Protein AF-G0PI60-F1 (afdb_monomer_lite)

Foldseek 3Di:
DPDPPPVPVPQQQQAEWEDWPFWIAASCVVVVGGDIDTDDLADVVVQVVNQVCCCPPVVHHDDDPLRYWYWYDDPLAIAIEDRVLRRVQSPDVVRDTSVVSVLQDLLPDEQDPVNVVVLVVLQVVCVVVVQNPPLLSQLSVLSNCQSYQDPSSLVSLVSSLVSQLVNQNAHPSQPDPDRGSLQRSQVSLLSSLVSQVSSVDLRSNLSSLVSLLVCLLVVSHDPVSVVVCCVPPVVVLLPDDQPDPVSVVSSVSSLVSSLSSLVSNVVPDDDDPVNVVSVVVVVCCVVCVVPDD

Secondary structure (DSSP, 8-state):
---SSHHHHGGGPPEEEEB-SSEEE-TTGGGT---EEEPPSSHHHHHHHHHHHHHHHS------GGGEEEEEEETTEEEEE-HHHHHHHHT-SSPPPHHHHHHHHHHT----HHHHHHHHHHHHHHHHSTTTS-HHHHHHHHGGGTT---HHHHHHHHHHHHHHHHHTPPPTTS-SS---HHHHHHHHHHHHHHHHHTT--HHHHHHHHHHHHHHHHTT-S-HHHHHHHIIIIIHHHHTPPPSSHHHHHHHHHHHHHHHHHHHHHTTT----HHHHHHHHHHHHHHHHTTS--

pLDDT: mean 80.02, std 14.41, range [29.14, 96.56]

Sequence (293 aa):
MIRHHQKNVARYRYNRIHITDNAYYCPDQRDGCMKKFELRSNVQSVVRGVADHLSKIHNRKKMLKDNYSFFVKNEKTETTVTDDELKQWFMKDPRPPLFDFIQRTRAKRQASLKDLRDMRSLSVEMTKNPCTYPMKKAAYQLERFTGCINPEFESAILNVIHQMGKQGTTIPQFNHDDPTPHLCSGRWLIKLFMDQKDLGTKHSIIFGLCLLKRGIQLRYMKKRIFDHFLYKTLKEMWQEEATSEEHHIRLREIRMEILHLVNAYDDLFEDTRWVIEARKEIYFSNLFGYSIN

Organism: Caenorhabditis brenneri (NCBI:txid135651)

Radius of gyration: 21.18 Å; chains: 1; bounding box: 42×63×56 Å

Structure (mmCIF, N/CA/C/O backbone):
data_AF-G0PI60-F1
#
_entry.id   AF-G0PI60-F1
#
loop_
_atom_site.group_PDB
_atom_site.id
_atom_site.type_symbol
_atom_site.label_atom_id
_atom_site.label_alt_id
_atom_site.label_comp_id
_atom_site.label_asym_id
_atom_site.label_entity_id
_atom_site.label_seq_id
_atom_site.pdbx_PDB_ins_code
_atom_site.Cartn_x
_atom_site.Cartn_y
_atom_site.Cartn_z
_atom_site.occupancy
_atom_site.B_iso_or_equiv
_atom_site.auth_seq_id
_atom_site.auth_comp_id
_atom_site.auth_asym_id
_atom_site.auth_atom_id
_atom_site.pdbx_PDB_model_num
ATOM 1 N N . MET A 1 1 ? 2.986 -39.031 -15.485 1.00 35.34 1 MET A N 1
ATOM 2 C CA . MET A 1 1 ? 3.234 -37.950 -16.469 1.00 35.34 1 MET A CA 1
ATOM 3 C C . MET A 1 1 ? 2.628 -36.643 -15.966 1.00 35.34 1 MET A C 1
ATOM 5 O O . MET A 1 1 ? 1.432 -36.447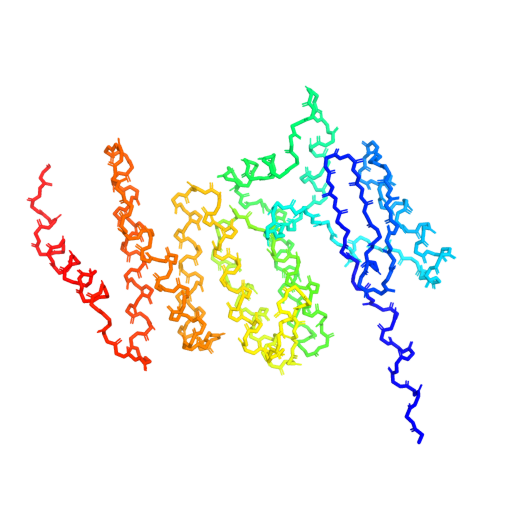 -16.092 1.00 35.34 1 MET A O 1
ATOM 9 N N . ILE A 1 2 ? 3.426 -35.754 -15.367 1.00 35.09 2 ILE A N 1
ATOM 10 C CA . ILE A 1 2 ? 2.974 -34.428 -14.903 1.00 35.09 2 ILE A CA 1
ATOM 11 C C . ILE A 1 2 ? 4.006 -33.402 -15.387 1.00 35.09 2 ILE A C 1
ATOM 13 O O . ILE A 1 2 ? 4.947 -33.072 -14.677 1.00 35.09 2 ILE A O 1
ATOM 17 N N . ARG A 1 3 ? 3.911 -32.966 -16.650 1.00 33.16 3 ARG A N 1
ATOM 18 C CA . ARG A 1 3 ? 4.802 -31.925 -17.218 1.00 33.16 3 ARG A CA 1
ATOM 19 C C . ARG A 1 3 ? 4.099 -30.909 -18.128 1.00 33.16 3 ARG A C 1
ATOM 21 O O . ARG A 1 3 ? 4.767 -30.066 -18.720 1.00 33.16 3 ARG A O 1
ATOM 28 N N . HIS A 1 4 ? 2.767 -30.921 -18.215 1.00 32.28 4 HIS A N 1
ATOM 29 C CA . HIS A 1 4 ? 2.038 -30.017 -19.117 1.00 32.28 4 HIS A CA 1
ATOM 30 C C . HIS A 1 4 ? 1.407 -28.781 -18.460 1.00 32.28 4 HIS A C 1
ATOM 32 O O . HIS A 1 4 ? 1.027 -27.864 -19.180 1.00 32.28 4 HIS A O 1
ATOM 38 N N . HIS A 1 5 ? 1.378 -28.673 -17.127 1.00 31.02 5 HIS A N 1
ATOM 39 C CA . HIS A 1 5 ? 0.803 -27.494 -16.458 1.00 31.02 5 HIS A CA 1
ATOM 40 C C . HIS A 1 5 ? 1.796 -26.339 -16.215 1.00 31.02 5 HIS A C 1
ATOM 42 O O . HIS A 1 5 ? 1.386 -25.185 -16.164 1.00 31.02 5 HIS A O 1
ATOM 48 N N . GLN A 1 6 ? 3.109 -26.594 -16.148 1.00 33.94 6 GLN A N 1
ATOM 49 C CA . GLN A 1 6 ? 4.099 -25.536 -15.869 1.00 33.94 6 GLN A CA 1
ATOM 50 C C . GLN A 1 6 ? 4.436 -24.644 -17.078 1.00 33.94 6 GLN A C 1
ATOM 52 O O . GLN A 1 6 ? 4.809 -23.487 -16.896 1.00 33.94 6 GLN A O 1
ATOM 57 N N . LYS A 1 7 ? 4.268 -25.125 -18.320 1.00 29.14 7 LYS A N 1
ATOM 58 C CA . LYS A 1 7 ? 4.648 -24.355 -19.524 1.00 29.14 7 LYS A CA 1
ATOM 59 C C . LYS A 1 7 ? 3.754 -23.138 -19.803 1.00 29.14 7 LYS A C 1
ATOM 61 O O . LYS A 1 7 ? 4.218 -22.199 -20.444 1.00 29.14 7 LYS A O 1
ATOM 66 N N . ASN A 1 8 ? 2.514 -23.114 -19.306 1.00 29.16 8 ASN A N 1
ATOM 67 C CA . ASN A 1 8 ? 1.581 -22.006 -19.558 1.00 29.16 8 ASN A CA 1
ATOM 68 C C . ASN A 1 8 ? 1.596 -20.908 -18.480 1.00 29.16 8 ASN A C 1
ATOM 70 O O . ASN A 1 8 ? 1.218 -19.777 -18.775 1.00 29.16 8 ASN A O 1
ATOM 74 N N . VAL A 1 9 ? 2.107 -21.181 -17.273 1.00 39.56 9 VAL A N 1
ATOM 75 C CA . VAL A 1 9 ? 2.183 -20.186 -16.181 1.00 39.56 9 VAL A CA 1
ATOM 76 C C . VAL A 1 9 ? 3.192 -19.067 -16.497 1.00 39.56 9 VAL A C 1
ATOM 78 O O . VAL A 1 9 ? 3.022 -17.926 -16.072 1.00 39.56 9 VAL A O 1
ATOM 81 N N . ALA A 1 10 ? 4.211 -19.353 -17.313 1.00 41.97 10 ALA A N 1
ATOM 82 C CA . ALA A 1 10 ? 5.261 -18.397 -17.670 1.00 41.97 10 ALA A CA 1
ATOM 83 C C . ALA A 1 10 ? 4.815 -17.280 -18.641 1.00 41.97 10 ALA A C 1
ATOM 85 O O . ALA A 1 10 ? 5.489 -16.254 -18.738 1.00 41.97 10 ALA A O 1
ATOM 86 N N . ARG A 1 11 ? 3.692 -17.440 -19.362 1.00 43.59 11 ARG A N 1
ATOM 87 C CA . ARG A 1 11 ? 3.288 -16.497 -20.427 1.00 43.59 11 ARG A CA 1
ATOM 88 C C . ARG A 1 11 ? 2.699 -15.172 -19.926 1.00 43.59 11 ARG A C 1
ATOM 90 O O . ARG A 1 11 ? 2.750 -14.199 -20.668 1.00 43.59 11 ARG A O 1
ATOM 97 N N . TYR A 1 12 ? 2.226 -15.094 -18.679 1.00 52.72 12 TYR A N 1
ATOM 98 C CA . TYR A 1 12 ? 1.582 -13.889 -18.124 1.00 52.72 12 TYR A CA 1
ATOM 99 C C . TYR A 1 12 ? 2.060 -13.560 -16.707 1.00 52.72 12 TYR A C 1
ATOM 101 O O . TYR A 1 12 ? 1.276 -13.257 -15.808 1.00 52.72 12 TYR A O 1
ATOM 109 N N . ARG A 1 13 ? 3.374 -13.627 -16.479 1.00 71.31 13 ARG A N 1
ATOM 110 C CA . ARG A 1 13 ? 3.953 -13.151 -15.220 1.00 71.31 13 ARG A CA 1
ATOM 111 C C . ARG A 1 13 ? 3.917 -11.620 -15.186 1.00 71.31 13 ARG A C 1
ATOM 113 O O . ARG A 1 13 ? 4.506 -10.964 -16.046 1.00 71.31 13 ARG A O 1
ATOM 120 N N . TYR A 1 14 ? 3.230 -11.078 -14.186 1.00 79.81 14 TYR A N 1
ATOM 121 C CA . TYR A 1 14 ? 3.176 -9.643 -13.917 1.00 79.81 14 TYR A CA 1
ATOM 122 C C . TYR A 1 14 ? 4.549 -9.130 -13.464 1.00 79.81 14 TYR A C 1
ATOM 124 O O . TYR A 1 14 ? 5.153 -9.704 -12.555 1.00 79.81 14 TYR A O 1
ATOM 132 N N . ASN A 1 15 ? 5.062 -8.075 -14.103 1.00 87.00 15 ASN A N 1
ATOM 133 C CA . ASN A 1 15 ? 6.410 -7.570 -13.837 1.00 87.00 15 ASN A CA 1
ATOM 134 C C . ASN A 1 15 ? 6.406 -6.549 -12.696 1.00 87.00 15 ASN A C 1
ATOM 136 O O . ASN A 1 15 ? 5.844 -5.469 -12.834 1.00 87.00 15 ASN A O 1
ATOM 140 N N . ARG A 1 16 ? 7.079 -6.853 -11.585 1.00 88.50 16 ARG A N 1
ATOM 141 C CA . ARG A 1 16 ? 7.313 -5.878 -10.510 1.00 88.50 16 ARG A CA 1
ATOM 142 C C . ARG A 1 16 ? 8.749 -5.384 -10.579 1.00 88.50 16 ARG A C 1
ATOM 144 O O . ARG A 1 16 ? 9.669 -6.140 -10.286 1.00 88.50 16 ARG A O 1
ATOM 151 N N . ILE A 1 17 ? 8.935 -4.135 -10.977 1.00 92.75 17 ILE A N 1
ATOM 152 C CA . ILE A 1 17 ? 10.253 -3.533 -11.171 1.00 92.75 17 ILE A CA 1
ATOM 153 C C . ILE A 1 17 ? 10.625 -2.770 -9.901 1.00 92.75 17 ILE A C 1
ATOM 155 O O . ILE A 1 17 ? 10.007 -1.754 -9.582 1.00 92.75 17 ILE A O 1
ATOM 159 N N . HIS A 1 18 ? 11.639 -3.254 -9.185 1.00 93.81 18 HIS A N 1
ATOM 160 C CA . HIS A 1 18 ? 12.219 -2.510 -8.071 1.00 93.81 18 HIS A CA 1
ATOM 161 C C . HIS A 1 18 ? 13.020 -1.331 -8.628 1.00 93.81 18 HIS A C 1
ATOM 163 O O . HIS A 1 18 ? 13.907 -1.538 -9.460 1.00 93.81 18 HIS A O 1
ATOM 169 N N . ILE A 1 19 ? 12.721 -0.123 -8.165 1.00 95.75 19 ILE A N 1
ATOM 170 C CA . ILE A 1 19 ? 13.434 1.105 -8.507 1.00 95.75 19 ILE A CA 1
ATOM 171 C C . ILE A 1 19 ? 13.955 1.775 -7.232 1.00 95.75 19 ILE A C 1
ATOM 173 O O . ILE A 1 19 ? 13.282 1.785 -6.204 1.00 95.75 19 ILE A O 1
ATOM 177 N N . THR A 1 20 ? 15.170 2.306 -7.308 1.00 94.81 20 THR A N 1
ATOM 178 C CA . THR A 1 20 ? 15.831 3.083 -6.256 1.00 94.81 20 THR A CA 1
ATOM 179 C C . THR A 1 20 ? 16.316 4.410 -6.831 1.00 94.81 20 THR A C 1
ATOM 181 O O . THR A 1 20 ? 16.213 4.649 -8.036 1.00 94.81 20 THR A O 1
ATOM 184 N N . ASP A 1 21 ? 16.911 5.247 -5.985 1.00 93.50 21 ASP A N 1
ATOM 185 C CA . ASP A 1 21 ? 17.424 6.565 -6.376 1.00 93.50 21 ASP A CA 1
ATOM 186 C C . ASP A 1 21 ? 18.474 6.510 -7.495 1.00 93.50 21 ASP A C 1
ATOM 188 O O . ASP A 1 21 ? 18.596 7.452 -8.274 1.00 93.50 21 ASP A O 1
ATOM 192 N N . ASN A 1 22 ? 19.192 5.384 -7.605 1.00 94.88 22 ASN A N 1
ATOM 193 C CA . ASN A 1 22 ? 20.350 5.225 -8.492 1.00 94.88 22 ASN A CA 1
ATOM 194 C C . ASN A 1 22 ? 20.285 3.980 -9.389 1.00 94.88 22 ASN A C 1
ATOM 196 O O . ASN A 1 22 ? 21.153 3.788 -10.242 1.00 94.88 22 ASN A O 1
ATOM 200 N N . ALA A 1 23 ? 19.292 3.104 -9.217 1.00 96.56 23 ALA A N 1
ATOM 201 C CA . ALA A 1 23 ? 19.228 1.849 -9.957 1.00 96.56 23 ALA A CA 1
ATOM 202 C C . ALA A 1 23 ? 17.803 1.323 -10.147 1.00 96.56 23 ALA A C 1
ATOM 204 O O . ALA A 1 23 ? 16.850 1.760 -9.509 1.00 96.56 23 ALA A O 1
ATOM 205 N N . TYR A 1 24 ? 17.674 0.317 -11.005 1.00 96.19 24 TYR A N 1
ATOM 206 C CA . TYR A 1 24 ? 16.494 -0.541 -11.070 1.00 96.19 24 TYR A CA 1
ATOM 207 C C . TYR A 1 24 ? 16.898 -1.995 -11.319 1.00 96.19 24 TYR A C 1
ATOM 209 O O . TYR A 1 24 ? 18.030 -2.283 -11.719 1.00 96.19 24 TYR A O 1
ATOM 217 N N . TYR A 1 25 ? 15.982 -2.925 -11.058 1.00 95.00 25 TYR A N 1
ATOM 218 C CA . TYR A 1 25 ? 16.280 -4.358 -11.044 1.00 95.00 25 TYR A CA 1
ATOM 219 C C . TYR A 1 25 ? 15.355 -5.165 -11.951 1.00 95.00 25 TYR A C 1
ATOM 221 O O . TYR A 1 25 ? 14.212 -4.783 -12.213 1.00 95.00 25 TYR A O 1
ATOM 229 N N . CYS A 1 26 ? 15.855 -6.316 -12.403 1.00 92.62 26 CYS A N 1
ATOM 230 C CA . CYS A 1 26 ? 15.044 -7.306 -13.103 1.00 92.62 26 CYS A CA 1
ATOM 231 C C . CYS A 1 26 ? 13.882 -7.796 -12.208 1.00 92.62 26 CYS A C 1
ATOM 233 O O . CYS A 1 26 ? 14.103 -8.087 -11.032 1.00 92.62 26 CYS A O 1
ATOM 235 N N . PRO A 1 27 ? 12.650 -7.939 -12.735 1.00 89.88 27 PRO A N 1
ATOM 236 C CA . PRO A 1 27 ? 11.511 -8.441 -11.959 1.00 89.88 27 PRO A CA 1
ATOM 237 C C . PRO A 1 27 ? 11.617 -9.934 -11.584 1.00 89.88 27 PRO A C 1
ATOM 239 O O . PRO A 1 27 ? 10.864 -10.407 -10.730 1.00 89.88 27 PRO A O 1
ATOM 242 N N . ASP A 1 28 ? 12.552 -10.680 -12.182 1.00 87.75 28 ASP A N 1
ATOM 243 C CA . ASP A 1 28 ? 12.744 -12.120 -11.955 1.00 87.75 28 ASP A CA 1
ATOM 244 C C . ASP A 1 28 ? 13.833 -12.416 -10.896 1.00 87.75 28 ASP A C 1
ATOM 246 O O . ASP A 1 28 ? 14.420 -13.495 -10.874 1.00 87.75 28 ASP A O 1
ATOM 250 N N . GLN A 1 29 ? 14.067 -11.491 -9.953 1.00 81.62 29 GLN A N 1
ATOM 251 C CA . GLN A 1 29 ? 14.954 -11.699 -8.789 1.00 81.62 29 GLN A CA 1
ATOM 252 C C . GLN A 1 29 ? 14.633 -12.971 -7.997 1.00 81.62 29 GLN A C 1
ATOM 254 O O . GLN A 1 29 ? 15.534 -13.669 -7.544 1.00 81.62 29 GLN A O 1
ATOM 259 N N . ARG A 1 30 ? 13.344 -13.302 -7.865 1.00 72.94 30 ARG A N 1
ATOM 260 C CA . ARG A 1 30 ? 12.892 -14.527 -7.182 1.00 72.94 30 ARG A CA 1
ATOM 261 C C . ARG A 1 30 ? 13.268 -15.808 -7.923 1.00 72.94 30 ARG A C 1
ATOM 263 O O . ARG A 1 30 ? 13.339 -16.857 -7.301 1.00 72.94 30 ARG A O 1
ATOM 270 N N . ASP A 1 31 ? 13.525 -15.703 -9.222 1.00 79.00 31 ASP A N 1
ATOM 271 C CA . ASP A 1 31 ? 13.979 -16.812 -10.057 1.00 79.00 31 ASP A CA 1
ATOM 272 C C . ASP A 1 31 ? 15.518 -16.817 -10.166 1.00 79.00 31 ASP A C 1
ATOM 274 O O . ASP A 1 31 ? 16.080 -17.445 -11.058 1.00 79.00 31 ASP A O 1
ATOM 278 N N . GLY A 1 32 ? 16.209 -16.077 -9.286 1.00 82.00 32 GLY A N 1
ATOM 279 C CA . GLY A 1 32 ? 17.669 -16.000 -9.215 1.00 82.00 32 GLY A CA 1
ATOM 280 C C . GLY A 1 32 ? 18.306 -14.897 -10.064 1.00 82.00 32 GLY A C 1
ATOM 281 O O . GLY A 1 32 ? 19.528 -14.755 -10.058 1.00 82.00 32 GLY A O 1
ATOM 282 N N . CYS A 1 33 ? 17.526 -14.076 -10.779 1.00 89.31 33 CYS A N 1
ATOM 283 C CA . CYS A 1 33 ? 18.100 -13.012 -11.601 1.00 89.31 33 CYS A CA 1
ATOM 284 C C . CYS A 1 33 ? 18.463 -11.765 -10.788 1.00 89.31 33 CYS A C 1
ATOM 286 O O . CYS A 1 33 ? 17.638 -10.883 -10.556 1.00 89.31 33 CYS A O 1
ATOM 288 N N . MET A 1 34 ? 19.739 -11.642 -10.427 1.00 89.94 34 MET A N 1
ATOM 289 C CA . MET A 1 34 ? 20.268 -10.493 -9.681 1.00 89.94 34 MET A CA 1
ATOM 290 C C . MET A 1 34 ? 20.651 -9.298 -10.569 1.00 89.94 34 MET A C 1
ATOM 292 O O . MET A 1 34 ? 21.397 -8.416 -10.140 1.00 89.94 34 MET A O 1
ATOM 296 N N . LYS A 1 35 ? 20.170 -9.239 -11.821 1.00 94.81 35 LYS A N 1
ATOM 297 C CA . LYS A 1 35 ? 20.555 -8.162 -12.740 1.00 94.81 35 LYS A CA 1
ATOM 298 C C . LYS A 1 35 ? 20.082 -6.801 -12.214 1.00 94.81 35 LYS A C 1
ATOM 300 O O . LYS A 1 35 ? 18.883 -6.541 -12.091 1.00 94.81 35 LYS A O 1
ATOM 305 N N . LYS A 1 36 ? 21.064 -5.935 -11.964 1.00 95.75 36 LYS A N 1
ATOM 306 C CA . LYS A 1 36 ? 20.931 -4.515 -11.633 1.00 95.75 36 LYS A CA 1
ATOM 307 C C . LYS A 1 36 ? 21.278 -3.668 -12.858 1.00 95.75 36 LYS A C 1
ATOM 309 O O . LYS A 1 36 ? 22.184 -4.013 -13.621 1.00 95.75 36 LYS A O 1
ATOM 314 N N . PHE A 1 37 ? 20.565 -2.564 -13.022 1.00 96.12 37 PHE A N 1
ATOM 315 C CA . PHE A 1 37 ? 20.803 -1.554 -14.045 1.00 96.12 37 PHE A CA 1
ATOM 316 C C . PHE A 1 37 ? 21.001 -0.196 -13.381 1.00 96.12 37 PHE A C 1
ATOM 318 O O . PHE A 1 37 ? 20.341 0.105 -12.386 1.00 96.12 37 PHE A O 1
ATOM 325 N N . GLU A 1 38 ? 21.873 0.628 -13.949 1.00 96.25 38 GLU A N 1
ATOM 326 C CA . GLU A 1 38 ? 21.970 2.041 -13.583 1.00 96.25 38 GLU A CA 1
ATOM 327 C C . GLU A 1 38 ? 20.683 2.774 -13.948 1.00 96.25 38 GLU A C 1
ATOM 329 O O . GLU A 1 38 ? 20.061 2.486 -14.980 1.00 96.25 38 GLU A O 1
ATOM 334 N N . LEU A 1 39 ? 20.272 3.712 -13.095 1.00 94.12 39 LEU A N 1
ATOM 335 C CA . LEU A 1 39 ? 19.065 4.488 -13.322 1.00 94.12 39 LEU A CA 1
ATOM 336 C C . LEU A 1 39 ? 19.181 5.313 -14.608 1.00 94.12 39 LEU A C 1
ATOM 338 O O . LEU A 1 39 ? 20.133 6.056 -14.821 1.00 94.12 39 LEU A O 1
ATOM 342 N N . ARG A 1 40 ? 18.171 5.184 -15.470 1.00 92.19 40 ARG A N 1
ATOM 343 C CA . ARG A 1 40 ? 18.071 5.925 -16.734 1.00 92.19 40 ARG A CA 1
ATOM 344 C C . ARG A 1 40 ? 17.316 7.240 -16.535 1.00 92.19 40 ARG A C 1
ATOM 346 O O . ARG A 1 40 ? 16.684 7.441 -15.510 1.00 92.19 40 ARG A O 1
ATOM 353 N N . SER A 1 41 ? 17.329 8.116 -17.537 1.00 90.25 41 SER A N 1
ATOM 354 C CA . SER A 1 41 ? 16.793 9.485 -17.440 1.00 90.25 41 SER A CA 1
ATOM 355 C C . SER A 1 41 ? 15.265 9.613 -17.377 1.00 90.25 41 SER A C 1
ATOM 357 O O . SER A 1 41 ? 14.765 10.686 -17.058 1.00 90.25 41 SER A O 1
ATOM 359 N N . ASN A 1 42 ? 14.507 8.567 -17.716 1.00 94.31 42 ASN A N 1
ATOM 360 C CA . ASN A 1 42 ? 13.044 8.599 -17.697 1.00 94.31 42 ASN A CA 1
ATOM 361 C C . ASN A 1 42 ? 12.425 7.193 -17.618 1.00 94.31 42 ASN A C 1
ATOM 363 O O . ASN A 1 42 ? 13.088 6.179 -17.865 1.00 94.31 42 ASN A O 1
ATOM 367 N N . VAL A 1 43 ? 11.118 7.150 -17.330 1.00 93.69 43 VAL A N 1
ATOM 368 C CA . VAL A 1 43 ? 10.328 5.916 -17.181 1.00 93.69 43 VAL A CA 1
ATOM 369 C C . VAL A 1 43 ? 10.412 5.026 -18.424 1.00 93.69 43 VAL A C 1
ATOM 371 O O . VAL A 1 43 ? 10.655 3.827 -18.304 1.00 93.69 43 VAL A O 1
ATOM 374 N N . GLN A 1 44 ? 10.261 5.586 -19.627 1.00 93.69 44 GLN A N 1
ATOM 375 C CA . GLN A 1 44 ? 10.273 4.819 -20.877 1.00 93.69 44 GLN A CA 1
ATOM 376 C C . GLN A 1 44 ? 11.618 4.118 -21.092 1.00 93.69 44 GLN A C 1
ATOM 378 O O . GLN A 1 44 ? 11.659 2.961 -21.514 1.00 93.69 44 GLN A O 1
ATOM 383 N N . SER A 1 45 ? 12.717 4.793 -20.770 1.00 93.50 45 SER A N 1
ATOM 384 C CA . SER A 1 45 ? 14.064 4.242 -20.857 1.00 93.50 45 SER A CA 1
ATOM 385 C C . SER A 1 45 ? 14.281 3.102 -19.860 1.00 93.50 45 SER A C 1
ATOM 387 O O . SER A 1 45 ? 14.896 2.101 -20.234 1.00 93.50 45 SER A O 1
ATOM 389 N N . VAL A 1 46 ? 13.753 3.203 -18.634 1.00 94.31 46 VAL A N 1
ATOM 390 C CA . VAL A 1 46 ? 13.766 2.107 -17.642 1.00 94.31 46 VAL A CA 1
ATOM 391 C C . VAL A 1 46 ? 12.978 0.899 -18.160 1.00 94.31 46 VAL A C 1
ATOM 393 O O . VAL A 1 46 ? 13.511 -0.209 -18.211 1.00 94.31 46 VAL A O 1
ATOM 396 N N . VAL A 1 47 ? 11.744 1.120 -18.629 1.00 93.69 47 VAL A N 1
ATOM 397 C CA . VAL A 1 47 ? 10.866 0.078 -19.194 1.00 93.69 47 VAL A CA 1
ATOM 398 C C . VAL A 1 47 ? 11.554 -0.664 -20.339 1.00 93.69 47 VAL A C 1
ATOM 400 O O . VAL A 1 47 ? 11.573 -1.894 -20.344 1.00 93.69 47 VAL A O 1
ATOM 403 N N . ARG A 1 48 ? 12.165 0.061 -21.288 1.00 92.50 48 ARG A N 1
ATOM 404 C CA . ARG A 1 48 ? 12.914 -0.547 -22.402 1.00 92.50 48 ARG A CA 1
ATOM 405 C C . ARG A 1 48 ? 14.089 -1.386 -21.907 1.00 92.50 48 ARG A C 1
ATOM 407 O O . ARG A 1 48 ? 14.254 -2.509 -22.360 1.00 92.50 48 ARG A O 1
ATOM 414 N N . GLY A 1 49 ? 14.859 -0.882 -20.939 1.00 92.38 49 GLY A N 1
ATOM 415 C CA . GLY A 1 49 ? 16.006 -1.607 -20.382 1.00 92.38 49 GLY A CA 1
ATOM 416 C C . GLY A 1 49 ? 15.620 -2.949 -19.762 1.00 92.38 49 GLY A C 1
ATOM 417 O O . GLY A 1 49 ? 16.260 -3.966 -20.034 1.00 92.38 49 GLY A O 1
ATOM 418 N N . VAL A 1 50 ? 14.528 -2.972 -18.991 1.00 93.50 50 VAL A N 1
ATOM 419 C CA . VAL A 1 50 ? 13.978 -4.216 -18.437 1.00 93.50 50 VAL A CA 1
ATOM 420 C C . VAL A 1 50 ? 13.447 -5.124 -19.547 1.00 93.50 50 VAL A C 1
ATOM 422 O O . VAL A 1 50 ? 13.760 -6.312 -19.553 1.00 93.50 50 VAL A O 1
ATOM 425 N N . ALA A 1 51 ? 12.684 -4.590 -20.504 1.00 91.81 51 ALA A N 1
ATOM 426 C CA . ALA A 1 51 ? 12.113 -5.375 -21.599 1.00 91.81 51 ALA A CA 1
ATOM 427 C C . ALA A 1 51 ? 13.190 -6.055 -22.463 1.00 91.81 51 ALA A C 1
ATOM 429 O O . ALA A 1 51 ? 13.066 -7.241 -22.773 1.00 91.81 51 ALA A O 1
ATOM 430 N N . ASP A 1 52 ? 14.268 -5.339 -22.792 1.00 92.12 52 ASP A N 1
ATOM 431 C CA . ASP A 1 52 ? 15.396 -5.871 -23.561 1.00 92.12 52 ASP A CA 1
ATOM 432 C C . ASP A 1 52 ? 16.077 -7.022 -22.815 1.00 92.12 52 ASP A C 1
ATOM 434 O O . ASP A 1 52 ? 16.380 -8.064 -23.400 1.00 92.12 52 ASP A O 1
ATOM 438 N N . HIS A 1 53 ? 16.289 -6.862 -21.506 1.00 93.31 53 HIS A N 1
ATOM 439 C CA . HIS A 1 53 ? 16.875 -7.905 -20.671 1.00 93.31 53 HIS A CA 1
ATOM 440 C C . HIS A 1 53 ? 15.965 -9.132 -20.546 1.00 93.31 53 HIS A C 1
ATOM 442 O O . HIS A 1 53 ? 16.428 -10.255 -20.738 1.00 93.31 53 HIS A O 1
ATOM 448 N N . LEU A 1 54 ? 14.670 -8.933 -20.289 1.00 90.75 54 LEU A N 1
ATOM 449 C CA . LEU A 1 54 ? 13.681 -10.012 -20.228 1.00 90.75 54 LEU A CA 1
ATOM 450 C C . LEU A 1 54 ? 13.594 -10.787 -21.547 1.00 90.75 54 LEU A C 1
ATOM 452 O O . LEU A 1 54 ? 13.499 -12.014 -21.539 1.00 90.75 54 LEU A O 1
ATOM 456 N N . SER A 1 55 ? 13.677 -10.093 -22.681 1.00 89.62 55 SER A N 1
ATOM 457 C CA . SER A 1 55 ? 13.673 -10.746 -23.987 1.00 89.62 55 SER A CA 1
ATOM 458 C C . SER A 1 55 ? 14.939 -11.570 -24.223 1.00 89.62 55 SER A C 1
ATOM 460 O O . SER A 1 55 ? 14.835 -12.678 -24.738 1.00 89.62 55 SER A O 1
ATOM 462 N N . LYS A 1 56 ? 16.120 -11.042 -23.873 1.00 90.12 56 LYS A N 1
ATOM 463 C CA . LYS A 1 56 ? 17.417 -11.681 -24.164 1.00 90.12 56 LYS A CA 1
ATOM 464 C C . LYS A 1 56 ? 17.774 -12.808 -23.197 1.00 90.12 56 LYS A C 1
ATOM 466 O O . LYS A 1 56 ? 18.324 -13.813 -23.621 1.00 90.12 56 LYS A O 1
ATOM 471 N N . ILE A 1 57 ? 17.497 -12.620 -21.909 1.00 90.88 57 ILE A N 1
ATOM 472 C CA . ILE A 1 57 ? 17.949 -13.523 -20.840 1.00 90.88 57 ILE A CA 1
ATOM 473 C C . ILE A 1 57 ? 16.831 -14.462 -20.389 1.00 90.88 57 ILE A C 1
ATOM 475 O O . ILE A 1 57 ? 17.081 -15.629 -20.109 1.00 90.88 57 ILE A O 1
ATOM 479 N N . HIS A 1 58 ? 15.587 -13.977 -20.359 1.00 87.44 58 HIS A N 1
ATOM 480 C CA . HIS A 1 58 ? 14.446 -14.737 -19.838 1.00 87.44 58 HIS A CA 1
ATOM 481 C C . HIS A 1 58 ? 13.528 -15.297 -20.935 1.00 87.44 58 HIS A C 1
ATOM 483 O O . HIS A 1 58 ? 12.538 -15.953 -20.622 1.00 87.44 58 HIS A O 1
ATOM 489 N N . ASN A 1 59 ? 13.827 -15.052 -22.218 1.00 83.81 59 ASN A N 1
ATOM 490 C CA . ASN A 1 59 ? 12.990 -15.435 -23.364 1.00 83.81 59 ASN A CA 1
ATOM 491 C C . ASN A 1 59 ? 11.528 -14.948 -23.259 1.00 83.81 59 ASN A C 1
ATOM 493 O O . ASN A 1 59 ? 10.603 -15.561 -23.801 1.00 83.81 59 ASN A O 1
ATOM 497 N N . ARG A 1 60 ? 11.299 -13.820 -22.573 1.00 80.88 60 ARG A N 1
ATOM 498 C CA . ARG A 1 60 ? 9.965 -13.243 -22.362 1.00 80.88 60 ARG A CA 1
ATOM 499 C C . ARG A 1 60 ? 9.693 -12.167 -23.402 1.00 80.88 60 ARG A C 1
ATOM 501 O O . ARG A 1 60 ? 10.196 -11.048 -23.333 1.00 80.88 60 ARG A O 1
ATOM 508 N N . LYS A 1 61 ? 8.877 -12.522 -24.394 1.00 65.56 61 LYS A N 1
ATOM 509 C CA . LYS A 1 61 ? 8.516 -11.631 -25.497 1.00 65.56 61 LYS A CA 1
ATOM 510 C C . LYS A 1 61 ? 7.423 -10.657 -25.040 1.00 65.56 61 LYS A C 1
ATOM 512 O O . LYS A 1 61 ? 6.252 -11.017 -25.053 1.00 65.56 61 LYS A O 1
ATOM 517 N N . LYS A 1 62 ? 7.838 -9.418 -24.743 1.00 70.50 62 LYS A N 1
ATOM 518 C CA . LYS A 1 62 ? 7.037 -8.187 -24.541 1.00 70.50 62 LYS A CA 1
ATOM 519 C C . LYS A 1 62 ? 6.666 -7.838 -23.093 1.00 70.50 62 LYS A C 1
ATOM 521 O O . LYS A 1 62 ? 6.099 -8.631 -22.347 1.00 70.50 62 LYS A O 1
ATOM 526 N N . MET A 1 63 ? 6.916 -6.571 -22.757 1.00 80.25 63 MET A N 1
ATOM 527 C CA . MET A 1 63 ? 6.431 -5.896 -21.556 1.00 80.25 63 MET A CA 1
ATOM 528 C C . MET A 1 63 ? 5.450 -4.799 -21.988 1.00 80.25 63 MET A C 1
ATOM 530 O O . MET A 1 63 ? 5.841 -3.844 -22.656 1.00 80.25 63 MET A O 1
ATOM 534 N N . LEU A 1 64 ? 4.168 -4.975 -21.665 1.00 78.81 64 LEU A N 1
ATOM 535 C CA . LEU A 1 64 ? 3.092 -4.023 -21.963 1.00 78.81 64 LEU A CA 1
ATOM 536 C C . LEU A 1 64 ? 2.812 -3.141 -20.740 1.00 78.81 64 LEU A C 1
ATOM 538 O O . LEU A 1 64 ? 3.092 -3.558 -19.617 1.00 78.81 64 LEU A O 1
ATOM 542 N N . LYS A 1 65 ? 2.242 -1.945 -20.951 1.00 72.38 65 LYS A N 1
ATOM 543 C CA . LYS A 1 65 ? 1.926 -0.974 -19.879 1.00 72.38 65 LYS A CA 1
ATOM 544 C C . LYS A 1 65 ? 1.046 -1.539 -18.768 1.00 72.38 65 LYS A C 1
ATOM 546 O O . LYS A 1 65 ? 1.172 -1.144 -17.619 1.00 72.38 65 LYS A O 1
ATOM 551 N N . ASP A 1 66 ? 0.155 -2.456 -19.106 1.00 74.75 66 ASP A N 1
ATOM 552 C CA . ASP A 1 66 ? -0.768 -3.097 -18.177 1.00 74.75 66 ASP A CA 1
ATOM 553 C C . ASP A 1 66 ? -0.172 -4.348 -17.501 1.00 74.75 66 ASP A C 1
ATOM 555 O O . ASP A 1 66 ? -0.834 -4.984 -16.681 1.00 74.75 66 ASP A O 1
ATOM 559 N N . ASN A 1 67 ? 1.075 -4.699 -17.834 1.00 81.81 67 ASN A N 1
ATOM 560 C CA . ASN A 1 67 ? 1.781 -5.881 -17.349 1.00 81.81 67 ASN A CA 1
ATOM 561 C C . ASN A 1 67 ? 3.045 -5.534 -16.537 1.00 81.81 67 ASN A C 1
ATOM 563 O O . ASN A 1 67 ? 3.963 -6.356 -16.426 1.00 81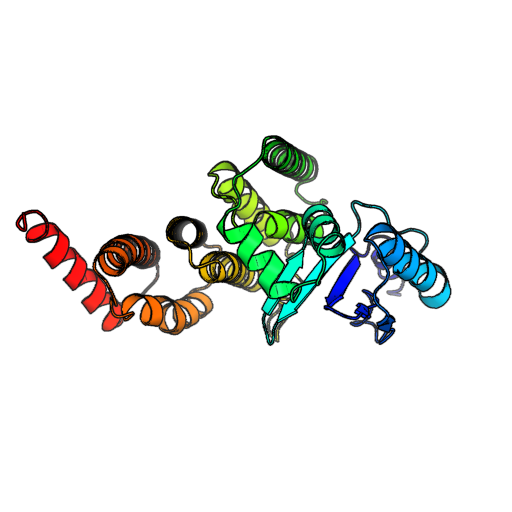.81 67 ASN A O 1
ATOM 567 N N . TYR A 1 68 ? 3.126 -4.320 -15.985 1.00 87.56 68 TYR A N 1
ATOM 568 C CA . TYR A 1 68 ? 4.155 -3.971 -15.012 1.00 87.56 68 TYR A CA 1
ATOM 569 C C . TYR A 1 68 ? 3.664 -2.991 -13.940 1.00 87.56 68 TYR A C 1
ATOM 571 O O . TYR A 1 68 ? 2.752 -2.198 -14.165 1.00 87.56 68 TYR A O 1
ATOM 579 N N . SER A 1 69 ? 4.330 -3.007 -12.788 1.00 89.06 69 SER A N 1
ATOM 580 C CA . SER A 1 69 ? 4.355 -1.890 -11.843 1.00 89.06 69 SER A CA 1
ATOM 581 C C . SER A 1 69 ? 5.768 -1.635 -11.344 1.00 89.06 69 SER A C 1
ATOM 583 O O . SER A 1 69 ? 6.617 -2.530 -11.331 1.00 89.06 69 SER A O 1
ATOM 585 N N . PHE A 1 70 ? 6.000 -0.405 -10.900 1.00 92.75 70 PHE A N 1
ATOM 586 C CA . PHE A 1 70 ? 7.197 -0.043 -10.161 1.00 92.75 70 PHE A CA 1
ATOM 587 C C . PHE A 1 70 ? 6.945 -0.161 -8.666 1.00 92.75 70 PHE A C 1
ATOM 589 O O . PHE A 1 70 ? 5.815 0.008 -8.208 1.00 92.75 70 PHE A O 1
ATOM 596 N N . PHE A 1 71 ? 7.991 -0.426 -7.898 1.00 92.75 71 PHE A N 1
ATOM 597 C CA . PHE A 1 71 ? 7.955 -0.280 -6.451 1.00 92.75 71 PHE A CA 1
ATOM 598 C C . PHE A 1 71 ? 9.313 0.175 -5.926 1.00 92.75 71 PHE A C 1
ATOM 600 O O . PHE A 1 71 ? 10.348 -0.141 -6.513 1.00 92.75 71 PHE A O 1
ATOM 607 N N . VAL A 1 72 ? 9.299 0.893 -4.810 1.00 92.75 72 VAL A N 1
ATOM 608 C CA . VAL A 1 72 ? 10.489 1.291 -4.053 1.00 92.75 72 VAL A CA 1
ATOM 609 C C . VAL A 1 72 ? 10.501 0.548 -2.720 1.00 92.75 72 VAL A C 1
ATOM 611 O O . VAL A 1 72 ? 9.440 0.246 -2.165 1.00 92.75 72 VAL A O 1
ATOM 614 N N . LYS A 1 73 ? 11.695 0.218 -2.226 1.00 88.94 73 LYS A N 1
ATOM 615 C CA . LYS A 1 73 ? 11.896 -0.353 -0.892 1.00 88.94 73 LYS A CA 1
ATOM 616 C C . LYS A 1 73 ? 12.496 0.681 0.040 1.00 88.94 73 LYS A C 1
ATOM 618 O O . LYS A 1 73 ? 13.500 1.293 -0.312 1.00 88.94 73 LYS A O 1
ATOM 623 N N . ASN A 1 74 ? 11.917 0.807 1.226 1.00 84.94 74 ASN A N 1
ATOM 624 C CA . ASN A 1 74 ? 12.538 1.483 2.353 1.00 84.94 74 ASN A CA 1
ATOM 625 C C . ASN A 1 74 ? 12.554 0.512 3.536 1.00 84.94 74 ASN A C 1
ATOM 627 O O . ASN A 1 74 ? 11.497 0.125 4.031 1.00 84.94 74 ASN A O 1
ATOM 631 N N . GLU A 1 75 ? 13.744 0.048 3.917 1.00 83.38 75 GLU A N 1
ATOM 632 C CA . GLU A 1 75 ? 13.940 -1.021 4.903 1.00 83.38 75 GLU A CA 1
ATOM 633 C C . GLU A 1 75 ? 13.079 -2.272 4.623 1.00 83.38 75 GLU A C 1
ATOM 635 O O . GLU A 1 75 ? 13.328 -3.012 3.668 1.00 83.38 75 GLU A O 1
ATOM 640 N N . LYS A 1 76 ? 12.062 -2.522 5.460 1.00 77.38 76 LYS A N 1
ATOM 641 C CA . LYS A 1 76 ? 11.133 -3.657 5.362 1.00 77.38 76 LYS A CA 1
ATOM 642 C C . LYS A 1 76 ? 9.862 -3.330 4.568 1.00 77.38 76 LYS A C 1
ATOM 644 O O . LYS A 1 76 ? 9.056 -4.231 4.337 1.00 77.38 76 LYS A O 1
ATOM 649 N N . THR A 1 77 ? 9.682 -2.084 4.135 1.00 77.56 77 THR A N 1
ATOM 650 C CA . THR A 1 77 ? 8.458 -1.600 3.488 1.00 77.56 77 THR A CA 1
ATOM 651 C C . THR A 1 77 ? 8.618 -1.556 1.969 1.00 77.56 77 THR A C 1
ATOM 653 O O . THR A 1 77 ? 9.581 -0.998 1.443 1.00 77.56 77 THR A O 1
ATOM 656 N N . GLU A 1 78 ? 7.658 -2.144 1.245 1.00 85.69 78 GLU A N 1
ATOM 657 C CA . GLU A 1 78 ? 7.536 -2.038 -0.216 1.00 85.69 78 GLU A CA 1
ATOM 658 C C . GLU A 1 78 ? 6.392 -1.078 -0.573 1.00 85.69 78 GLU A C 1
ATOM 660 O O . GLU A 1 78 ? 5.241 -1.335 -0.216 1.00 85.69 78 GLU A O 1
ATOM 665 N N . THR A 1 79 ? 6.673 -0.029 -1.347 1.00 85.94 79 THR A N 1
ATOM 666 C CA . THR A 1 79 ? 5.655 0.922 -1.821 1.00 85.94 79 THR A CA 1
ATOM 667 C C . THR A 1 79 ? 5.564 0.872 -3.339 1.00 85.94 79 THR A C 1
ATOM 669 O O . THR A 1 79 ? 6.525 1.197 -4.035 1.00 85.94 79 THR A O 1
ATOM 672 N N . THR A 1 80 ? 4.406 0.473 -3.872 1.00 89.94 80 THR A N 1
ATOM 673 C CA . THR A 1 80 ? 4.136 0.512 -5.318 1.00 89.94 80 THR A CA 1
ATOM 674 C C . THR A 1 80 ? 4.102 1.964 -5.799 1.00 89.94 80 THR A C 1
ATOM 676 O O . THR A 1 80 ? 3.480 2.799 -5.151 1.00 89.94 80 THR A O 1
ATOM 679 N N . VAL A 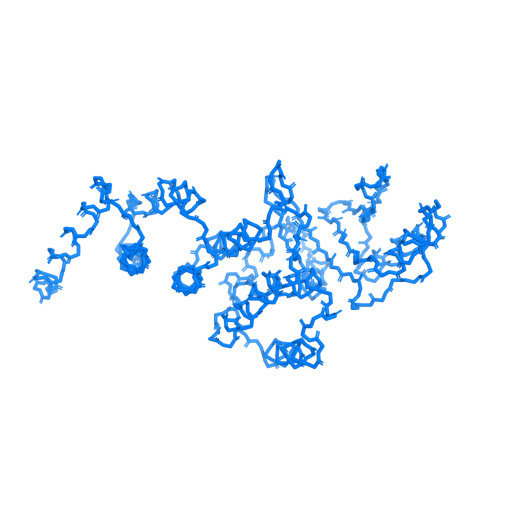1 81 ? 4.735 2.268 -6.934 1.00 90.44 81 VAL A N 1
ATOM 680 C CA . VAL A 1 81 ? 4.867 3.617 -7.509 1.00 90.44 81 VAL A CA 1
ATOM 681 C C . VAL A 1 81 ? 4.182 3.683 -8.875 1.00 90.44 81 VAL A C 1
ATOM 683 O O . VAL A 1 81 ? 4.257 2.747 -9.675 1.00 90.44 81 VAL A O 1
ATOM 686 N N . THR A 1 82 ? 3.496 4.789 -9.151 1.00 88.12 82 THR A N 1
ATOM 687 C CA . THR A 1 82 ? 2.849 5.044 -10.441 1.00 88.12 82 THR A CA 1
ATOM 688 C C . THR A 1 82 ? 3.822 5.609 -11.479 1.00 88.12 82 THR A C 1
ATOM 690 O O . THR A 1 82 ? 4.784 6.301 -11.150 1.00 88.12 82 THR A O 1
ATOM 693 N N . ASP A 1 83 ? 3.531 5.382 -12.763 1.00 89.62 83 ASP A N 1
ATOM 694 C CA . ASP A 1 83 ? 4.291 5.986 -13.866 1.00 89.62 83 ASP A CA 1
ATOM 695 C C . ASP A 1 83 ? 4.311 7.517 -13.789 1.00 89.62 83 ASP A C 1
ATOM 697 O O . ASP A 1 83 ? 5.314 8.134 -14.134 1.00 89.62 83 ASP A O 1
ATOM 701 N N . ASP A 1 84 ? 3.208 8.137 -13.366 1.00 89.56 84 ASP A N 1
ATOM 702 C CA . ASP A 1 84 ? 3.091 9.594 -13.302 1.00 89.56 84 ASP A CA 1
ATOM 703 C C . ASP A 1 84 ? 3.899 10.165 -12.124 1.00 89.56 84 ASP A C 1
ATOM 705 O O . ASP A 1 84 ? 4.613 11.148 -12.310 1.00 89.56 84 ASP A O 1
ATOM 709 N N . GLU A 1 85 ? 3.898 9.496 -10.966 1.00 92.25 85 GLU A N 1
ATOM 710 C CA . GLU A 1 85 ? 4.789 9.830 -9.846 1.00 92.25 85 GLU A CA 1
ATOM 711 C C . GLU A 1 85 ? 6.270 9.727 -10.249 1.00 92.25 85 GLU A C 1
ATOM 713 O O . GLU A 1 85 ? 7.042 10.651 -9.995 1.00 92.25 85 GLU A O 1
ATOM 718 N N . LEU A 1 86 ? 6.672 8.650 -10.937 1.00 93.94 86 LEU A N 1
ATOM 719 C CA . LEU A 1 86 ? 8.056 8.510 -11.404 1.00 93.94 86 LEU A CA 1
ATOM 720 C C . LEU A 1 86 ? 8.435 9.564 -12.443 1.00 93.94 86 LEU A C 1
ATOM 722 O O . LEU A 1 86 ? 9.542 10.092 -12.386 1.00 93.94 86 LEU A O 1
ATOM 726 N N . LYS A 1 87 ? 7.546 9.896 -13.388 1.00 94.81 87 LYS A N 1
ATOM 727 C CA . LYS A 1 87 ? 7.802 10.975 -14.359 1.00 94.81 87 LYS A CA 1
ATOM 728 C C . LYS A 1 87 ? 8.048 12.304 -13.653 1.00 94.81 87 LYS A C 1
ATOM 730 O O . LYS A 1 87 ? 9.008 12.985 -13.993 1.00 94.81 87 LYS A O 1
ATOM 735 N N . GLN A 1 88 ? 7.206 12.654 -12.680 1.00 94.62 88 GLN A N 1
ATOM 736 C CA . GLN A 1 88 ? 7.366 13.888 -11.911 1.00 94.62 88 GLN A CA 1
ATOM 737 C C . GLN A 1 88 ? 8.678 13.892 -11.126 1.00 94.62 88 GLN A C 1
ATOM 739 O O . GLN A 1 88 ? 9.368 14.906 -11.103 1.00 94.62 88 GLN A O 1
ATOM 744 N N . TRP A 1 89 ? 9.049 12.757 -10.532 1.00 96.25 89 TRP A N 1
ATOM 745 C CA . TRP A 1 89 ? 10.315 12.605 -9.822 1.00 96.25 89 TRP A CA 1
ATOM 746 C C . TRP A 1 89 ? 11.535 12.775 -10.741 1.00 96.25 89 TRP A C 1
ATOM 748 O O . TRP A 1 89 ? 12.468 13.493 -10.392 1.00 96.25 89 TRP A O 1
ATOM 758 N N . PHE A 1 90 ? 11.512 12.197 -11.950 1.00 95.75 90 PHE A N 1
ATOM 759 C CA . PHE A 1 90 ? 12.582 12.371 -12.942 1.00 95.75 90 PHE A CA 1
ATOM 760 C C . PHE A 1 90 ? 12.779 13.827 -13.385 1.00 95.75 90 PHE A C 1
ATOM 762 O O . PHE A 1 90 ? 13.885 14.179 -13.783 1.00 95.75 90 PHE A O 1
ATOM 769 N N . MET A 1 91 ? 11.731 14.653 -13.312 1.00 95.12 91 MET A N 1
ATOM 770 C CA . MET A 1 91 ? 11.764 16.075 -13.671 1.00 95.12 91 MET A CA 1
ATOM 771 C C . MET A 1 91 ? 12.278 16.989 -12.545 1.00 95.12 91 MET A C 1
ATOM 773 O O . MET A 1 91 ? 12.404 18.190 -12.764 1.00 95.12 91 MET A O 1
ATOM 777 N N . LYS A 1 92 ? 12.533 16.470 -11.335 1.00 94.06 92 LYS A N 1
ATOM 778 C CA . LYS A 1 92 ? 13.055 17.271 -10.217 1.00 94.06 92 LYS A CA 1
ATOM 779 C C . LYS A 1 92 ? 14.567 17.451 -10.316 1.00 94.06 92 LYS A C 1
ATOM 781 O O . LYS A 1 92 ? 15.283 16.478 -10.551 1.00 94.06 92 LYS A O 1
ATOM 786 N N . ASP A 1 93 ? 15.018 18.676 -10.053 1.00 89.44 93 ASP A N 1
ATOM 787 C CA . ASP A 1 93 ? 16.429 19.049 -9.984 1.00 89.44 93 ASP A CA 1
ATOM 788 C C . ASP A 1 93 ? 16.679 20.029 -8.808 1.00 89.44 93 ASP A C 1
ATOM 790 O O . ASP A 1 93 ? 16.041 21.086 -8.775 1.00 89.44 93 ASP A O 1
ATOM 794 N N . PRO A 1 94 ? 17.519 19.683 -7.808 1.00 90.75 94 PRO A N 1
ATOM 795 C CA . PRO A 1 94 ? 18.103 18.359 -7.606 1.00 90.75 94 PRO A CA 1
ATOM 796 C C . PRO A 1 94 ? 17.019 17.308 -7.326 1.00 90.75 94 PRO A C 1
ATOM 798 O O . PRO A 1 94 ? 15.943 17.604 -6.793 1.00 90.75 94 PRO A O 1
ATOM 801 N N . ARG A 1 95 ? 17.299 16.053 -7.689 1.00 92.56 95 ARG A N 1
ATOM 802 C CA . ARG A 1 95 ? 16.358 14.949 -7.476 1.00 92.56 95 ARG A CA 1
ATOM 803 C C . ARG A 1 95 ? 16.320 14.560 -5.987 1.00 92.56 95 ARG A C 1
ATOM 805 O O . ARG A 1 95 ? 17.352 14.147 -5.463 1.00 92.56 95 ARG A O 1
ATOM 812 N N . PRO A 1 96 ? 15.164 14.654 -5.299 1.00 94.06 96 PRO A N 1
ATOM 813 C CA . PRO A 1 96 ? 15.041 14.198 -3.913 1.00 94.06 96 PRO A CA 1
ATOM 814 C C . PRO A 1 96 ? 15.055 12.659 -3.825 1.00 94.06 96 PRO A C 1
ATOM 816 O O . PRO A 1 96 ? 14.797 12.006 -4.840 1.00 94.06 96 PRO A O 1
ATOM 819 N N . PRO A 1 97 ? 15.261 12.059 -2.636 1.00 94.25 97 PRO A N 1
ATOM 820 C CA . PRO A 1 97 ? 15.072 10.620 -2.436 1.00 94.25 97 PRO A CA 1
ATOM 821 C C . PRO A 1 97 ? 13.683 10.163 -2.905 1.00 94.25 97 PRO A C 1
ATOM 823 O O . PRO A 1 97 ? 12.674 10.815 -2.612 1.00 94.25 97 PRO A O 1
ATOM 826 N N . LEU A 1 98 ? 13.617 9.060 -3.657 1.00 94.06 98 LEU A N 1
ATOM 827 C CA . LEU A 1 98 ? 12.387 8.604 -4.309 1.00 94.06 98 LEU A CA 1
ATOM 828 C C . LEU A 1 98 ? 11.291 8.314 -3.288 1.00 94.06 98 LEU A C 1
ATOM 830 O O . LEU A 1 98 ? 10.170 8.786 -3.452 1.00 94.06 98 LEU A O 1
ATOM 834 N N . PHE A 1 99 ? 11.604 7.559 -2.234 1.00 92.38 99 PHE A N 1
ATOM 835 C CA . PHE A 1 99 ? 10.615 7.188 -1.222 1.00 92.38 99 PHE A CA 1
ATOM 836 C C . PHE A 1 99 ? 9.963 8.429 -0.594 1.00 92.38 99 PHE A C 1
ATOM 838 O O . PHE A 1 99 ? 8.739 8.561 -0.631 1.00 92.38 99 PHE A O 1
ATOM 845 N N . ASP A 1 100 ? 10.772 9.380 -0.123 1.00 91.44 100 ASP A N 1
ATOM 846 C CA . ASP A 1 100 ? 10.294 10.621 0.496 1.00 91.44 100 ASP A CA 1
ATOM 847 C C . ASP A 1 100 ? 9.462 11.464 -0.471 1.00 91.44 100 ASP A C 1
ATOM 849 O O . ASP A 1 100 ? 8.438 12.040 -0.093 1.00 91.44 100 ASP A O 1
ATOM 853 N N . PHE A 1 101 ? 9.873 11.521 -1.740 1.00 93.81 101 PHE A N 1
ATOM 854 C CA . PHE A 1 101 ? 9.118 12.209 -2.780 1.00 93.81 101 PHE A CA 1
ATOM 855 C C . PHE A 1 101 ? 7.722 11.604 -2.971 1.00 93.81 101 PHE A C 1
ATOM 857 O O . PHE A 1 101 ? 6.741 12.350 -3.063 1.00 93.81 101 PHE A O 1
ATOM 864 N N . ILE A 1 102 ? 7.612 10.272 -2.996 1.00 92.81 102 ILE A N 1
ATOM 865 C CA . ILE A 1 102 ? 6.324 9.577 -3.118 1.00 92.81 102 ILE A CA 1
ATOM 866 C C . ILE A 1 102 ? 5.442 9.847 -1.900 1.00 92.81 102 ILE A C 1
ATOM 868 O O . ILE A 1 102 ? 4.284 10.228 -2.075 1.00 92.81 102 ILE A O 1
ATOM 872 N N . GLN A 1 103 ? 5.980 9.721 -0.684 1.00 90.88 103 GLN A N 1
ATOM 873 C CA . GLN A 1 103 ? 5.219 9.956 0.549 1.00 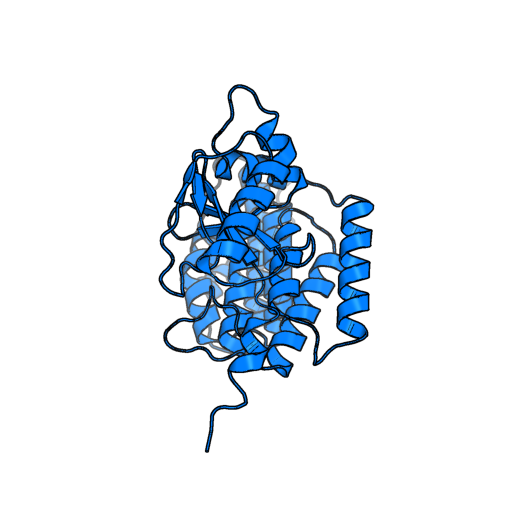90.88 103 GLN A CA 1
ATOM 874 C C . GLN A 1 103 ? 4.665 11.387 0.603 1.00 90.88 103 GLN A C 1
ATOM 876 O O . GLN A 1 103 ? 3.466 11.589 0.799 1.00 90.88 103 GLN A O 1
ATOM 881 N N . ARG A 1 104 ? 5.505 12.394 0.320 1.00 91.06 104 ARG A N 1
ATOM 882 C CA . ARG A 1 104 ? 5.088 13.809 0.302 1.00 91.06 104 ARG A CA 1
ATOM 883 C C . ARG A 1 104 ? 4.047 14.103 -0.775 1.00 91.06 104 ARG A C 1
ATOM 885 O O . ARG A 1 104 ? 3.118 14.872 -0.530 1.00 91.06 104 ARG A O 1
ATOM 892 N N . THR A 1 105 ? 4.196 13.505 -1.957 1.00 90.94 105 THR A N 1
ATOM 893 C CA . THR A 1 105 ? 3.236 13.657 -3.061 1.00 90.94 105 THR A CA 1
ATOM 894 C C . THR A 1 105 ? 1.879 13.054 -2.692 1.00 90.94 105 THR A C 1
ATOM 896 O O . THR A 1 105 ? 0.845 13.684 -2.912 1.00 90.94 105 THR A O 1
ATOM 899 N N . ARG A 1 106 ? 1.866 11.866 -2.076 1.00 90.94 106 ARG A N 1
ATOM 900 C CA . ARG A 1 106 ? 0.635 11.165 -1.677 1.00 90.94 106 ARG A CA 1
ATOM 901 C C . ARG A 1 106 ? -0.079 11.798 -0.496 1.00 90.94 106 ARG A C 1
ATOM 903 O O . ARG A 1 106 ? -1.302 11.846 -0.514 1.00 90.94 106 ARG A O 1
ATOM 910 N N . ALA A 1 107 ? 0.651 12.343 0.476 1.00 88.06 107 ALA A N 1
ATOM 911 C CA . ALA A 1 107 ? 0.060 13.017 1.633 1.00 88.06 107 ALA A CA 1
ATOM 912 C C . ALA A 1 107 ? -0.833 14.210 1.242 1.00 88.06 107 ALA A C 1
ATOM 914 O O . ALA A 1 107 ? -1.742 14.576 1.981 1.00 88.06 107 ALA A O 1
ATOM 915 N N . LYS A 1 108 ? -0.590 14.811 0.071 1.00 87.25 108 LYS A N 1
ATOM 916 C CA . LYS A 1 108 ? -1.365 15.940 -0.469 1.00 87.25 108 LYS A CA 1
ATOM 917 C C . LYS A 1 108 ? -2.280 15.541 -1.628 1.00 87.25 108 LYS A C 1
ATOM 919 O O . LYS A 1 108 ? -2.858 16.412 -2.279 1.00 87.25 108 LYS A O 1
ATOM 924 N N . ARG A 1 109 ? -2.371 14.248 -1.947 1.00 84.25 109 ARG A N 1
ATOM 925 C CA . ARG A 1 109 ? -3.094 13.778 -3.126 1.00 84.25 109 ARG A 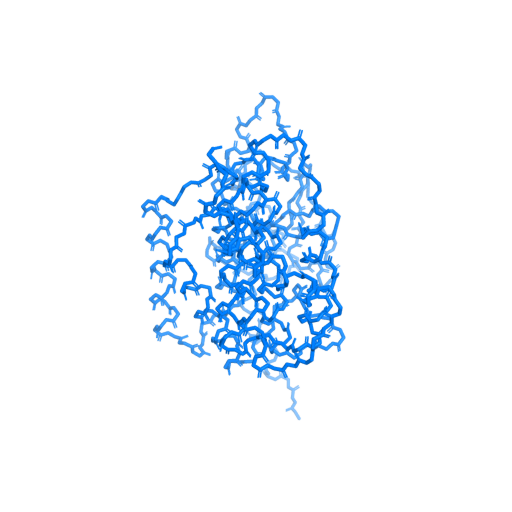CA 1
ATOM 926 C C . ARG A 1 109 ? -4.598 13.872 -2.904 1.00 84.25 109 ARG A C 1
ATOM 928 O O . ARG A 1 109 ? -5.118 13.521 -1.854 1.00 84.25 109 ARG A O 1
ATOM 935 N N . GLN A 1 110 ? -5.298 14.286 -3.950 1.00 81.88 110 GLN A N 1
ATOM 936 C CA . GLN A 1 110 ? -6.746 14.154 -4.059 1.00 81.88 110 GLN A CA 1
ATOM 937 C C . GLN A 1 110 ? -7.073 13.211 -5.216 1.00 81.88 110 GLN A C 1
ATOM 939 O O . GLN A 1 110 ? -6.278 13.060 -6.148 1.00 81.88 110 GLN A O 1
ATOM 944 N N . ALA A 1 111 ? -8.225 12.545 -5.147 1.00 81.38 111 ALA A N 1
ATOM 945 C CA . ALA A 1 111 ? -8.675 11.678 -6.228 1.00 81.38 111 ALA A CA 1
ATOM 946 C C . ALA A 1 111 ? -8.987 12.520 -7.475 1.00 81.38 111 ALA A C 1
ATOM 948 O O . ALA A 1 111 ? -9.862 13.383 -7.449 1.00 81.38 111 ALA A O 1
ATOM 949 N N . SER A 1 112 ? -8.278 12.273 -8.577 1.00 83.19 112 SER A N 1
ATOM 950 C CA . SER A 1 112 ? -8.567 12.925 -9.855 1.00 83.19 112 SER A CA 1
ATOM 951 C C . SER A 1 112 ? -9.684 12.202 -10.618 1.00 83.19 112 SER A C 1
ATOM 953 O O . SER A 1 112 ? -9.912 11.007 -10.437 1.00 83.19 112 SER A O 1
ATOM 955 N N . LEU A 1 113 ? -10.323 12.880 -11.580 1.00 83.75 113 LEU A N 1
ATOM 956 C CA . LEU A 1 113 ? -11.281 12.240 -12.502 1.00 83.75 113 LEU A CA 1
ATOM 957 C C . LEU A 1 113 ? -10.669 11.077 -13.302 1.00 83.75 113 LEU A C 1
ATOM 959 O O . LEU A 1 113 ? -11.396 10.227 -13.817 1.00 83.75 113 LEU A O 1
ATOM 963 N N . LYS A 1 114 ? -9.343 11.065 -13.480 1.00 83.69 114 LYS A N 1
ATOM 964 C CA . LYS A 1 114 ? -8.626 9.947 -14.098 1.00 83.69 114 LYS A CA 1
ATOM 965 C C . LYS A 1 114 ? -8.548 8.769 -13.128 1.00 83.69 114 LYS A C 1
ATOM 967 O O . LYS A 1 114 ? -8.896 7.667 -13.524 1.00 83.69 114 LYS A O 1
ATOM 972 N N . ASP A 1 115 ? -8.194 9.017 -11.866 1.00 81.75 115 ASP A N 1
ATOM 973 C CA . ASP A 1 115 ? -8.141 7.976 -10.832 1.00 81.75 115 ASP A CA 1
ATOM 974 C C . ASP A 1 115 ? -9.501 7.285 -10.668 1.00 81.75 115 ASP A C 1
ATOM 976 O O . ASP A 1 115 ? -9.578 6.060 -10.693 1.00 81.75 115 ASP A O 1
ATOM 980 N N . LEU A 1 116 ? -10.587 8.063 -10.592 1.00 82.75 116 LEU A N 1
ATOM 981 C CA . LEU A 1 116 ? -11.952 7.529 -10.499 1.00 82.75 116 LEU A CA 1
ATOM 982 C C . LEU A 1 116 ? -12.313 6.655 -11.714 1.00 82.75 116 LEU A C 1
ATOM 984 O O . LEU A 1 116 ? -12.882 5.571 -11.569 1.00 82.75 116 LEU A O 1
ATOM 988 N N . ARG A 1 117 ? -11.942 7.089 -12.927 1.00 85.38 117 ARG A N 1
ATOM 989 C CA . ARG A 1 117 ? -12.162 6.315 -14.161 1.00 85.38 117 ARG A CA 1
ATOM 990 C C . ARG A 1 117 ? -11.349 5.026 -14.195 1.00 85.38 117 ARG A C 1
ATOM 992 O O . ARG A 1 117 ? -11.894 3.989 -14.579 1.00 85.38 117 ARG A O 1
ATOM 999 N N . ASP A 1 118 ? -10.087 5.076 -13.788 1.00 82.56 118 ASP A N 1
ATOM 1000 C CA . ASP A 1 118 ? -9.207 3.908 -13.738 1.00 82.56 118 ASP A CA 1
ATOM 1001 C C . ASP A 1 118 ? -9.734 2.885 -12.715 1.00 82.56 118 ASP A C 1
ATOM 1003 O O . ASP A 1 118 ? -9.820 1.694 -13.020 1.00 82.56 118 ASP A O 1
ATOM 1007 N N . MET A 1 119 ? -10.196 3.343 -11.544 1.00 80.31 119 MET A N 1
ATOM 1008 C CA . MET A 1 119 ? -10.821 2.488 -10.526 1.00 80.31 119 MET A CA 1
ATOM 1009 C C . MET A 1 119 ? -12.125 1.853 -11.012 1.00 80.31 119 MET A C 1
ATOM 1011 O O . MET A 1 119 ? -12.320 0.645 -10.860 1.00 80.31 119 MET A O 1
ATOM 1015 N N . ARG A 1 120 ? -13.009 2.635 -11.643 1.00 82.25 120 ARG A N 1
ATOM 1016 C CA . ARG A 1 120 ? -14.255 2.108 -12.217 1.00 82.25 120 ARG A CA 1
ATOM 1017 C C . ARG A 1 120 ? -13.970 1.076 -13.305 1.00 82.25 120 ARG A C 1
ATOM 1019 O O . ARG A 1 120 ? -14.630 0.040 -13.347 1.00 82.25 120 ARG A O 1
ATOM 1026 N N . SER A 1 121 ? -12.972 1.331 -14.149 1.00 83.88 121 SER A N 1
ATOM 1027 C CA . SER A 1 121 ? -12.555 0.406 -15.207 1.00 83.88 121 SER A CA 1
ATOM 1028 C C . SER A 1 121 ? -12.038 -0.908 -14.627 1.00 83.88 121 SER A C 1
ATOM 1030 O O . SER A 1 121 ? -12.485 -1.969 -15.058 1.00 83.88 121 SER A O 1
ATOM 1032 N N . LEU A 1 122 ? -11.186 -0.846 -13.597 1.00 81.62 122 LEU A N 1
ATOM 1033 C CA . LEU A 1 122 ? -10.701 -2.029 -12.885 1.00 81.62 122 LEU A CA 1
ATOM 1034 C C . LEU A 1 122 ? -11.853 -2.823 -12.251 1.00 81.62 122 LEU A C 1
ATOM 1036 O O . LEU A 1 122 ? -11.928 -4.039 -12.416 1.00 81.62 122 LEU A O 1
ATOM 1040 N N . SER A 1 123 ? -12.783 -2.140 -11.581 1.00 78.25 123 SER A N 1
ATOM 1041 C CA . SER A 1 123 ? -13.961 -2.768 -10.970 1.00 78.25 123 SER A CA 1
ATOM 1042 C C . SER A 1 123 ? -14.833 -3.493 -12.006 1.00 78.25 123 SER A C 1
ATOM 1044 O O . SER A 1 123 ? -15.221 -4.649 -11.810 1.00 78.25 123 SER A O 1
ATOM 1046 N N . VAL A 1 124 ? -15.084 -2.862 -13.159 1.00 81.81 124 VAL A N 1
ATOM 1047 C CA . VAL A 1 124 ? -15.828 -3.471 -14.274 1.00 81.81 124 VAL A CA 1
ATOM 1048 C C . VAL A 1 124 ? -15.078 -4.671 -14.852 1.00 81.81 124 VAL A C 1
ATOM 1050 O O . VAL A 1 124 ? -15.689 -5.709 -15.100 1.00 81.81 124 VAL A O 1
ATOM 1053 N N . GLU A 1 125 ? -13.767 -4.558 -15.063 1.00 79.94 125 GLU A N 1
ATOM 1054 C CA . GLU A 1 125 ? -12.946 -5.639 -15.616 1.00 79.94 125 GLU A CA 1
ATOM 1055 C C . GLU A 1 125 ? -12.938 -6.867 -14.698 1.00 79.94 125 GLU A C 1
ATOM 1057 O O . GLU A 1 125 ? -13.152 -7.992 -15.160 1.00 79.94 125 GLU A O 1
ATOM 1062 N N . MET A 1 126 ? -12.799 -6.649 -13.389 1.00 77.00 126 MET A N 1
ATOM 1063 C CA . MET A 1 126 ? -12.905 -7.708 -12.390 1.00 77.00 126 MET A CA 1
ATOM 1064 C C . MET A 1 126 ? -14.296 -8.337 -12.351 1.00 77.00 126 MET A C 1
ATOM 1066 O O . MET A 1 126 ? -14.408 -9.549 -12.209 1.00 77.00 126 MET A O 1
ATOM 1070 N N . THR A 1 127 ? -15.356 -7.539 -12.495 1.00 73.38 127 THR A N 1
ATOM 1071 C CA . THR A 1 127 ? -16.737 -8.049 -12.479 1.00 73.38 127 THR A CA 1
ATOM 1072 C C . THR A 1 127 ? -17.046 -8.901 -13.710 1.00 73.38 127 THR A C 1
ATOM 1074 O O . THR A 1 127 ? -17.793 -9.869 -13.609 1.00 73.38 127 THR A O 1
ATOM 1077 N N . LYS A 1 128 ? -16.450 -8.588 -14.869 1.00 79.62 128 LYS A N 1
ATOM 1078 C CA . LYS A 1 128 ? -16.605 -9.387 -16.097 1.00 79.62 128 LYS A CA 1
ATOM 1079 C C . LYS A 1 128 ? -15.931 -10.756 -16.007 1.00 79.62 128 LYS A C 1
ATOM 1081 O O . LYS A 1 128 ? -16.432 -11.713 -16.583 1.00 79.62 128 LYS A O 1
ATOM 1086 N N . ASN A 1 129 ? -14.801 -10.844 -15.307 1.00 76.38 129 ASN A N 1
ATOM 1087 C CA . ASN A 1 129 ? -13.973 -12.049 -15.221 1.00 76.38 129 ASN A CA 1
ATOM 1088 C C . ASN A 1 129 ? -13.626 -12.398 -13.758 1.00 76.38 129 ASN A C 1
ATOM 1090 O O . ASN A 1 129 ? -12.448 -12.501 -13.406 1.00 76.38 129 ASN A O 1
ATOM 1094 N N . PRO A 1 130 ? -14.622 -12.596 -12.874 1.00 65.31 130 PRO A N 1
ATOM 1095 C CA . PRO A 1 130 ? -14.413 -12.581 -11.425 1.00 65.31 130 PRO A CA 1
ATOM 1096 C C . PRO A 1 130 ? -13.542 -13.729 -10.916 1.00 65.31 130 PRO A C 1
ATOM 1098 O O . PRO A 1 130 ? -12.877 -13.566 -9.900 1.00 65.31 130 PRO A O 1
ATOM 1101 N N . CYS A 1 131 ? -13.492 -14.857 -11.631 1.00 67.25 131 CYS A N 1
ATOM 1102 C CA . CYS A 1 131 ? -12.707 -16.040 -11.257 1.00 67.25 131 CYS A CA 1
ATOM 1103 C C . CYS A 1 131 ? -11.416 -16.217 -12.075 1.00 67.25 131 CYS A C 1
ATOM 1105 O O . CYS A 1 131 ? -10.599 -17.068 -11.740 1.00 67.25 131 CYS A O 1
ATOM 1107 N N . THR A 1 132 ? -11.237 -15.450 -13.154 1.00 68.81 132 THR A N 1
ATOM 1108 C CA . THR A 1 132 ? -10.116 -15.605 -14.101 1.00 68.81 132 THR A CA 1
ATOM 1109 C C . THR A 1 132 ? -9.230 -14.365 -14.182 1.00 68.81 132 THR A C 1
ATOM 1111 O O . THR A 1 132 ? -8.128 -14.433 -14.730 1.00 68.81 132 THR A O 1
ATOM 1114 N N . TYR A 1 133 ? -9.671 -13.232 -13.624 1.00 75.50 133 TYR A N 1
ATOM 1115 C CA . TYR A 1 133 ? -8.878 -12.011 -13.606 1.00 75.50 133 TYR A CA 1
ATOM 1116 C C . TYR A 1 133 ? -7.630 -12.167 -12.713 1.00 75.50 133 TYR A C 1
ATOM 1118 O O . TYR A 1 133 ? -7.742 -12.677 -11.594 1.00 75.50 133 TYR A O 1
ATOM 1126 N N . PRO A 1 134 ? -6.439 -11.702 -13.142 1.00 80.38 134 PRO A N 1
ATOM 1127 C CA . PRO A 1 134 ? -5.219 -11.810 -12.344 1.00 80.38 134 PRO A CA 1
ATOM 1128 C C . PRO A 1 134 ? -5.265 -10.941 -11.072 1.00 80.38 134 PRO A C 1
ATOM 1130 O O . PRO A 1 134 ? -4.840 -9.786 -11.077 1.00 80.38 134 PRO A O 1
ATOM 1133 N N . MET A 1 135 ? -5.710 -11.494 -9.939 1.00 83.00 135 MET A N 1
ATOM 1134 C CA . MET A 1 135 ? -5.904 -10.727 -8.693 1.00 83.00 135 MET A CA 1
ATOM 1135 C C . MET A 1 135 ? -4.635 -10.040 -8.166 1.00 83.00 135 MET A C 1
ATOM 1137 O O . MET A 1 135 ? -4.709 -8.951 -7.603 1.00 83.00 135 MET A O 1
ATOM 1141 N N . LYS A 1 136 ? -3.445 -10.600 -8.427 1.00 80.31 136 LYS A N 1
ATOM 1142 C CA . LYS A 1 136 ? -2.164 -9.932 -8.121 1.00 80.31 136 LYS A CA 1
ATOM 1143 C C . LYS A 1 136 ? -2.026 -8.592 -8.855 1.00 80.31 136 LYS A C 1
ATOM 1145 O O . LYS A 1 136 ? -1.590 -7.618 -8.254 1.00 80.31 136 LYS A O 1
ATOM 1150 N N . LYS A 1 137 ? -2.416 -8.534 -10.135 1.00 83.19 137 LYS A N 1
ATOM 1151 C CA . LYS A 1 137 ? -2.427 -7.293 -10.928 1.00 83.19 137 LYS A CA 1
ATOM 1152 C C . LYS A 1 137 ? -3.408 -6.293 -10.317 1.00 83.19 137 LYS A C 1
ATOM 1154 O O . LYS A 1 137 ? -3.029 -5.144 -10.128 1.00 83.19 137 LYS A O 1
ATOM 1159 N N . ALA A 1 138 ? -4.611 -6.744 -9.947 1.00 84.62 138 ALA A N 1
ATOM 1160 C CA . ALA A 1 138 ? -5.617 -5.905 -9.288 1.00 84.62 138 ALA A CA 1
ATOM 1161 C C . ALA A 1 138 ? -5.071 -5.264 -8.004 1.00 84.62 138 ALA A C 1
ATOM 1163 O O . ALA A 1 138 ? -5.127 -4.048 -7.845 1.00 84.62 138 ALA A O 1
ATOM 1164 N N . ALA A 1 139 ? -4.477 -6.075 -7.123 1.00 85.75 139 ALA A N 1
ATOM 1165 C CA . ALA A 1 139 ? -3.928 -5.614 -5.853 1.00 85.75 139 ALA A CA 1
ATOM 1166 C C . ALA A 1 139 ? -2.837 -4.550 -6.051 1.00 85.75 139 ALA A C 1
ATOM 1168 O O . ALA A 1 139 ? -2.917 -3.467 -5.474 1.00 85.75 139 ALA A O 1
ATOM 1169 N N . TYR A 1 140 ? -1.866 -4.805 -6.934 1.00 84.31 140 TYR A N 1
ATOM 1170 C CA . TYR A 1 140 ? -0.809 -3.831 -7.227 1.00 84.31 140 TYR A CA 1
ATOM 1171 C C . TYR A 1 140 ? -1.328 -2.565 -7.906 1.00 84.31 140 TYR A C 1
ATOM 1173 O O . TYR A 1 140 ? -0.771 -1.491 -7.699 1.00 84.31 140 TYR A O 1
ATOM 1181 N N . GLN A 1 141 ? -2.384 -2.661 -8.715 1.00 82.69 141 GLN A N 1
ATOM 1182 C CA . GLN A 1 141 ? -3.025 -1.479 -9.280 1.00 82.69 141 GLN A CA 1
ATOM 1183 C C . GLN A 1 141 ? -3.741 -0.658 -8.206 1.00 82.69 141 GLN A C 1
ATOM 1185 O O . GLN A 1 141 ? -3.650 0.563 -8.251 1.00 82.69 141 GLN A O 1
ATOM 1190 N N . LEU A 1 142 ? -4.384 -1.294 -7.224 1.00 86.81 142 LEU A N 1
ATOM 1191 C CA . LEU A 1 142 ? -5.063 -0.578 -6.144 1.00 86.81 142 LEU A CA 1
ATOM 1192 C C . LEU A 1 142 ? -4.100 0.086 -5.151 1.00 86.81 142 LEU A C 1
ATOM 1194 O O . LEU A 1 142 ? -4.369 1.202 -4.718 1.00 86.81 142 LEU A O 1
ATOM 1198 N N . GLU A 1 143 ? -2.941 -0.517 -4.864 1.00 87.25 143 GLU A N 1
ATOM 1199 C CA . GLU A 1 143 ? -1.887 0.110 -4.037 1.00 87.25 143 GLU A CA 1
ATOM 1200 C C . GLU A 1 143 ? -1.392 1.458 -4.606 1.00 87.25 143 GLU A C 1
ATOM 1202 O O . GLU A 1 143 ? -0.809 2.275 -3.897 1.00 87.25 143 GLU A O 1
ATOM 1207 N N . ARG A 1 144 ? -1.626 1.733 -5.896 1.00 79.38 144 ARG A N 1
ATOM 1208 C CA . ARG A 1 144 ? -1.279 3.017 -6.524 1.00 79.38 144 ARG A CA 1
ATOM 1209 C C . ARG A 1 144 ? -2.168 4.175 -6.082 1.00 79.38 144 ARG A C 1
ATOM 1211 O O . ARG A 1 144 ? -1.811 5.318 -6.356 1.00 79.38 144 ARG A O 1
ATOM 1218 N N . PHE A 1 145 ? -3.308 3.903 -5.455 1.00 81.69 145 PHE A N 1
ATOM 1219 C CA . PHE A 1 145 ? -4.241 4.919 -4.965 1.00 81.69 145 PHE A CA 1
ATOM 1220 C C . PHE A 1 145 ? -4.062 5.202 -3.465 1.00 81.69 145 PHE A C 1
ATOM 1222 O O . PHE A 1 145 ? -4.905 5.855 -2.858 1.00 81.69 145 PHE A O 1
ATOM 1229 N N . THR A 1 146 ? -2.955 4.768 -2.848 1.00 86.19 146 THR A N 1
ATOM 1230 C CA . THR A 1 146 ? -2.582 5.222 -1.500 1.00 86.19 146 THR A CA 1
ATOM 1231 C C . THR A 1 146 ? -2.574 6.756 -1.430 1.00 86.19 146 THR A C 1
ATOM 1233 O O . THR A 1 146 ? -2.038 7.420 -2.323 1.00 86.19 146 THR A O 1
ATOM 1236 N N . GLY A 1 147 ? -3.188 7.313 -0.383 1.00 83.75 147 GLY A N 1
ATOM 1237 C CA . GLY A 1 147 ? -3.432 8.751 -0.224 1.00 83.75 147 GLY A CA 1
ATOM 1238 C C . GLY A 1 147 ? -4.688 9.280 -0.924 1.00 83.75 147 GLY A C 1
ATOM 1239 O O . GLY A 1 147 ? -5.062 10.425 -0.701 1.00 83.75 147 GLY A O 1
ATOM 1240 N N . CYS A 1 148 ? -5.382 8.478 -1.741 1.00 83.44 148 CYS A N 1
ATOM 1241 C CA . CYS A 1 148 ? -6.704 8.837 -2.253 1.00 83.44 148 CYS A CA 1
ATOM 1242 C C . CYS A 1 148 ? -7.787 8.438 -1.248 1.00 83.44 148 CYS A C 1
ATOM 1244 O O . CYS A 1 148 ? -7.961 7.261 -0.939 1.00 83.44 148 CYS A O 1
ATOM 1246 N N . ILE A 1 149 ? -8.556 9.422 -0.789 1.00 81.38 149 ILE A N 1
ATOM 1247 C CA . ILE A 1 149 ? -9.630 9.228 0.188 1.00 81.38 149 ILE A CA 1
ATOM 1248 C C . ILE A 1 149 ? -10.953 9.266 -0.563 1.00 81.38 149 ILE A C 1
ATOM 1250 O O . ILE A 1 149 ? -11.430 10.334 -0.945 1.00 81.38 149 ILE A O 1
ATOM 1254 N N . ASN A 1 150 ? -11.502 8.089 -0.861 1.00 80.81 150 ASN A N 1
ATOM 1255 C CA . ASN A 1 150 ? -12.739 7.967 -1.623 1.00 80.81 150 ASN A CA 1
ATOM 1256 C C . ASN A 1 150 ? -13.503 6.670 -1.258 1.00 80.81 150 ASN A C 1
ATOM 1258 O O . ASN A 1 150 ? -12.895 5.598 -1.263 1.00 80.81 150 ASN A O 1
ATOM 1262 N N . PRO A 1 151 ? -14.822 6.720 -0.989 1.00 75.25 151 PRO A N 1
ATOM 1263 C CA . PRO A 1 151 ? -15.616 5.526 -0.661 1.00 75.25 151 PRO A CA 1
ATOM 1264 C C . PRO A 1 151 ? -15.670 4.450 -1.765 1.00 75.25 151 PRO A C 1
ATOM 1266 O O . PRO A 1 151 ? -15.779 3.250 -1.486 1.00 75.25 151 PRO A O 1
ATOM 1269 N N . GLU A 1 152 ? -15.576 4.847 -3.036 1.00 74.25 152 GLU A N 1
ATOM 1270 C CA . GLU A 1 152 ? -15.507 3.917 -4.170 1.00 74.25 152 GLU A CA 1
ATOM 1271 C C . GLU A 1 152 ? -14.196 3.122 -4.147 1.00 74.25 152 GLU A C 1
ATOM 1273 O O . GLU A 1 152 ? -14.186 1.934 -4.478 1.00 74.25 152 GLU A O 1
ATOM 1278 N N . PHE A 1 153 ? -13.104 3.750 -3.693 1.00 80.25 153 PHE A N 1
ATOM 1279 C CA . PHE A 1 153 ? -11.805 3.093 -3.556 1.00 80.25 153 PHE A CA 1
ATOM 1280 C C . PHE A 1 153 ? -11.847 1.995 -2.492 1.00 80.25 153 PHE A C 1
ATOM 1282 O O . PHE A 1 153 ? -11.418 0.869 -2.745 1.00 80.25 153 PHE A O 1
ATOM 1289 N N . GLU A 1 154 ? -12.441 2.285 -1.334 1.00 83.38 154 GLU A N 1
ATOM 1290 C CA . GLU A 1 154 ? -12.640 1.301 -0.267 1.00 83.38 154 GLU A CA 1
ATOM 1291 C C . GLU A 1 154 ? -13.413 0.070 -0.771 1.00 83.38 154 GLU A C 1
ATOM 1293 O O . GLU A 1 154 ? -13.020 -1.077 -0.546 1.00 83.38 154 GLU A O 1
ATOM 1298 N N . SER A 1 155 ? -14.484 0.303 -1.533 1.00 83.25 155 SER A N 1
ATOM 1299 C CA . SER A 1 155 ? -15.307 -0.767 -2.100 1.00 83.25 155 SER A CA 1
ATOM 1300 C C . SER A 1 155 ? -14.552 -1.594 -3.145 1.00 83.25 155 SER A C 1
ATOM 1302 O O . SER A 1 155 ? -14.666 -2.820 -3.153 1.00 83.25 155 SER A O 1
ATOM 1304 N N . ALA A 1 156 ? -13.726 -0.960 -3.983 1.00 84.00 156 ALA A N 1
ATOM 1305 C CA . ALA A 1 156 ? -12.873 -1.663 -4.940 1.00 84.00 156 ALA A CA 1
ATOM 1306 C C . ALA A 1 156 ? -11.831 -2.558 -4.243 1.00 84.00 156 ALA A C 1
ATOM 1308 O O . ALA A 1 156 ? -11.653 -3.712 -4.642 1.00 84.00 156 ALA A O 1
ATOM 1309 N N . ILE A 1 157 ? -11.190 -2.068 -3.175 1.00 87.88 157 ILE A N 1
ATOM 1310 C CA . ILE A 1 157 ? -10.232 -2.844 -2.369 1.00 87.88 157 ILE A CA 1
ATOM 1311 C C . ILE A 1 157 ? -10.899 -4.081 -1.773 1.00 87.88 157 ILE A C 1
ATOM 1313 O O . ILE A 1 157 ? -10.398 -5.196 -1.934 1.00 87.88 157 ILE A O 1
ATOM 1317 N N . LEU A 1 158 ? -12.048 -3.908 -1.122 1.00 87.38 158 LEU A N 1
ATOM 1318 C CA . LEU A 1 158 ? -12.752 -5.016 -0.475 1.00 87.38 158 LEU A CA 1
ATOM 1319 C C . LEU A 1 158 ? -13.273 -6.039 -1.489 1.00 87.38 158 LEU A C 1
ATOM 1321 O O . LEU A 1 158 ? -13.240 -7.238 -1.215 1.00 87.38 158 LEU A O 1
ATOM 1325 N N . ASN A 1 159 ? -13.661 -5.595 -2.687 1.00 85.62 159 ASN A N 1
ATOM 1326 C CA . ASN A 1 159 ? -14.002 -6.495 -3.786 1.00 85.62 159 ASN A CA 1
ATOM 1327 C C . ASN A 1 159 ? -12.794 -7.324 -4.249 1.00 85.62 159 ASN A C 1
ATOM 1329 O O . ASN A 1 159 ? -12.943 -8.529 -4.457 1.00 85.62 159 ASN A O 1
ATOM 1333 N N . VAL A 1 160 ? -11.596 -6.733 -4.376 1.00 87.00 160 VAL A N 1
ATOM 1334 C CA . VAL A 1 160 ? -10.370 -7.498 -4.692 1.00 87.00 160 VAL A CA 1
ATOM 1335 C C . VAL A 1 160 ? -10.081 -8.524 -3.603 1.00 87.00 160 VAL A C 1
ATOM 1337 O O . VAL A 1 160 ? -9.829 -9.684 -3.919 1.00 87.00 160 VAL A O 1
ATOM 1340 N N . ILE A 1 161 ? -10.166 -8.130 -2.331 1.00 86.81 161 ILE A N 1
ATOM 1341 C CA . ILE A 1 161 ? -9.929 -9.026 -1.191 1.00 86.81 161 ILE A CA 1
ATOM 1342 C C . ILE A 1 161 ? -10.881 -10.224 -1.214 1.00 86.81 161 ILE A C 1
ATOM 1344 O O . ILE A 1 161 ? -10.445 -11.366 -1.045 1.00 86.81 161 ILE A O 1
ATOM 1348 N N . HIS A 1 162 ? -12.168 -9.972 -1.459 1.00 85.69 162 HIS A N 1
ATOM 1349 C CA . HIS A 1 162 ? -13.183 -11.016 -1.561 1.00 85.69 162 HIS A CA 1
ATOM 1350 C C . HIS A 1 162 ? -12.854 -12.026 -2.660 1.00 85.69 162 HIS A C 1
ATOM 1352 O O . HIS A 1 162 ? -12.848 -13.237 -2.432 1.00 85.69 162 HIS A O 1
ATOM 1358 N N . GLN A 1 163 ? -12.531 -11.532 -3.859 1.00 83.94 163 GLN A N 1
ATOM 1359 C CA . GLN A 1 163 ? -12.207 -12.390 -4.999 1.00 83.94 163 GLN A CA 1
ATOM 1360 C C . GLN A 1 163 ? -10.890 -13.144 -4.792 1.00 83.94 163 GLN A C 1
ATOM 1362 O O . GLN A 1 163 ? -10.801 -14.321 -5.139 1.00 83.94 163 GLN A O 1
ATOM 1367 N N . MET A 1 164 ? -9.890 -12.522 -4.159 1.00 83.25 164 MET A N 1
ATOM 1368 C CA . MET A 1 164 ? -8.665 -13.210 -3.748 1.00 83.25 164 MET A CA 1
ATOM 1369 C C . MET A 1 164 ? -8.960 -14.389 -2.820 1.00 83.25 164 MET A C 1
ATOM 1371 O O . MET A 1 164 ? -8.407 -15.469 -3.027 1.00 83.25 164 MET A O 1
ATOM 1375 N N . GLY A 1 165 ? -9.853 -14.198 -1.842 1.00 80.00 165 GLY A N 1
ATOM 1376 C CA . GLY A 1 165 ? -10.309 -15.260 -0.948 1.00 80.00 165 GLY A CA 1
ATOM 1377 C C . GLY A 1 165 ? -10.981 -16.403 -1.708 1.00 80.00 165 GLY A C 1
ATOM 1378 O O . GLY A 1 165 ? -10.589 -17.556 -1.544 1.00 80.00 165 GLY A O 1
ATOM 1379 N N . LYS A 1 166 ? -11.925 -16.085 -2.606 1.00 82.00 166 LYS A N 1
ATOM 1380 C CA . LYS A 1 166 ? -12.636 -17.077 -3.434 1.00 82.00 166 LYS A CA 1
ATOM 1381 C C . LYS A 1 166 ? -11.717 -17.883 -4.351 1.00 82.00 166 LYS A C 1
ATOM 1383 O O . LYS A 1 166 ? -11.898 -19.087 -4.489 1.00 82.00 166 LYS A O 1
ATOM 1388 N N . GLN A 1 167 ? -10.746 -17.229 -4.985 1.00 80.44 167 GLN A N 1
ATOM 1389 C CA . GLN A 1 167 ? -9.815 -17.873 -5.918 1.00 80.44 167 GLN A CA 1
ATOM 1390 C C . GLN A 1 167 ? -8.646 -18.583 -5.222 1.00 80.44 167 GLN A C 1
ATOM 1392 O O . GLN A 1 167 ? -7.830 -19.219 -5.884 1.00 80.44 167 GLN A O 1
ATOM 1397 N N . GLY A 1 168 ? -8.493 -18.411 -3.908 1.00 78.12 168 GLY A N 1
ATOM 1398 C CA . GLY A 1 168 ? -7.316 -18.875 -3.187 1.00 78.12 168 GLY A CA 1
ATOM 1399 C C . GLY A 1 168 ? -6.018 -18.183 -3.624 1.00 78.12 168 GLY A C 1
ATOM 1400 O O . GLY A 1 168 ? -4.947 -18.790 -3.615 1.00 78.12 168 GLY A O 1
ATOM 1401 N N . THR A 1 169 ? -6.092 -16.913 -4.036 1.00 79.44 169 THR A N 1
ATOM 1402 C CA . THR A 1 169 ? -4.916 -16.178 -4.513 1.00 79.44 169 THR A CA 1
ATOM 1403 C C . THR A 1 169 ? -4.073 -15.670 -3.351 1.00 79.44 169 THR A C 1
ATOM 1405 O O . THR A 1 169 ? -4.544 -14.921 -2.499 1.00 79.44 169 THR A O 1
ATOM 1408 N N . THR A 1 170 ? -2.778 -15.976 -3.387 1.00 77.38 170 THR A N 1
ATOM 1409 C CA . THR A 1 170 ? -1.774 -15.350 -2.524 1.00 77.38 170 THR A CA 1
ATOM 1410 C C . THR A 1 170 ? -0.996 -14.277 -3.273 1.00 77.38 170 THR A C 1
ATOM 1412 O O . THR A 1 170 ? -0.730 -14.409 -4.468 1.00 77.38 170 THR A O 1
ATOM 1415 N N . ILE A 1 171 ? -0.597 -13.205 -2.592 1.00 73.94 171 ILE A N 1
ATOM 1416 C CA . ILE A 1 171 ? 0.292 -12.177 -3.135 1.00 73.94 171 ILE A CA 1
ATOM 1417 C C . ILE A 1 171 ? 1.716 -12.537 -2.709 1.00 73.94 171 ILE A C 1
ATOM 1419 O O . ILE A 1 171 ? 1.966 -12.723 -1.518 1.00 73.94 171 ILE A O 1
ATOM 1423 N N . PRO A 1 172 ? 2.691 -12.587 -3.635 1.00 69.44 172 PRO A N 1
ATOM 1424 C CA . PRO A 1 172 ? 4.024 -13.085 -3.318 1.00 69.44 172 PRO A CA 1
ATOM 1425 C C . PRO A 1 172 ? 4.766 -12.267 -2.248 1.00 69.44 172 PRO A C 1
ATOM 1427 O O . PRO A 1 172 ? 5.728 -12.772 -1.675 1.00 69.44 172 PRO A O 1
ATOM 1430 N N . GLN A 1 173 ? 4.367 -11.016 -1.992 1.00 71.62 173 GLN A N 1
ATOM 1431 C CA . GLN A 1 173 ? 4.926 -10.173 -0.924 1.00 71.62 173 GLN A CA 1
ATOM 1432 C C . GLN A 1 173 ? 4.494 -10.610 0.488 1.00 71.62 173 GLN A C 1
ATOM 1434 O O . GLN A 1 173 ? 5.152 -10.251 1.452 1.00 71.62 173 GLN A O 1
ATOM 1439 N N . PHE A 1 174 ? 3.432 -11.416 0.603 1.00 70.81 174 PHE A N 1
ATOM 1440 C CA . PHE A 1 174 ? 2.894 -11.919 1.874 1.00 70.81 174 PHE A CA 1
ATOM 1441 C C . PHE A 1 174 ? 3.002 -13.443 2.025 1.00 70.81 174 PHE A C 1
ATOM 1443 O O . PHE A 1 174 ? 2.481 -13.994 3.001 1.00 70.81 174 PHE A O 1
ATOM 1450 N N . ASN A 1 175 ? 3.659 -14.119 1.074 1.00 62.50 175 ASN A N 1
ATOM 1451 C CA . ASN A 1 175 ? 3.994 -15.540 1.164 1.00 62.50 175 ASN A CA 1
ATOM 1452 C C . ASN A 1 175 ? 5.097 -15.727 2.218 1.00 62.50 175 ASN A C 1
ATOM 1454 O O . ASN A 1 175 ? 6.280 -15.674 1.893 1.00 62.50 175 ASN A O 1
ATOM 1458 N N . HIS A 1 176 ? 4.687 -15.900 3.473 1.00 62.38 176 HIS A N 1
ATOM 1459 C CA . HIS A 1 176 ? 5.515 -16.428 4.562 1.00 62.38 176 HIS A CA 1
ATOM 1460 C C . HIS A 1 176 ? 5.221 -17.928 4.750 1.00 62.38 176 HIS A C 1
ATOM 1462 O O . HIS A 1 176 ? 4.505 -18.510 3.936 1.00 62.38 176 HIS A O 1
ATOM 1468 N N . ASP A 1 177 ? 5.722 -18.521 5.836 1.00 56.69 177 ASP A N 1
ATOM 1469 C CA . ASP A 1 177 ? 5.647 -19.959 6.163 1.00 56.69 177 ASP A CA 1
ATOM 1470 C C . ASP A 1 177 ? 4.237 -20.573 6.080 1.00 56.69 177 ASP A C 1
ATOM 1472 O O . ASP A 1 177 ? 4.095 -21.767 5.837 1.00 56.69 177 ASP A O 1
ATOM 1476 N N . ASP A 1 178 ? 3.190 -19.753 6.214 1.00 58.94 178 ASP A N 1
ATOM 1477 C CA . ASP A 1 178 ? 1.804 -20.135 5.946 1.00 58.94 178 ASP A CA 1
ATOM 1478 C C . ASP A 1 178 ? 1.224 -19.279 4.793 1.00 58.94 178 ASP A C 1
ATOM 1480 O O . ASP A 1 178 ? 0.907 -18.093 4.997 1.00 58.94 178 ASP A O 1
ATOM 1484 N N . PRO A 1 179 ? 1.090 -19.848 3.576 1.00 66.38 179 PRO A N 1
ATOM 1485 C CA . PRO A 1 179 ? 0.564 -19.172 2.398 1.00 66.38 179 PRO A CA 1
ATOM 1486 C C . PRO A 1 179 ? -0.965 -19.274 2.297 1.00 66.38 179 PRO A C 1
ATOM 1488 O O . PRO A 1 179 ? -1.504 -19.294 1.192 1.00 66.38 179 PRO A O 1
ATOM 1491 N N . THR A 1 180 ? -1.709 -19.366 3.404 1.00 74.00 180 THR A N 1
ATOM 1492 C CA . THR A 1 180 ? -3.162 -19.492 3.264 1.00 74.00 180 THR A CA 1
ATOM 1493 C C . THR A 1 180 ? -3.814 -18.185 2.754 1.00 74.00 180 THR A C 1
ATOM 1495 O O . THR A 1 180 ? -3.500 -17.104 3.267 1.00 74.00 180 THR A O 1
ATOM 1498 N N . PRO A 1 181 ? -4.762 -18.235 1.794 1.00 72.44 181 PRO A N 1
ATOM 1499 C CA . PRO A 1 181 ? -5.355 -17.046 1.167 1.00 72.44 181 PRO A CA 1
ATOM 1500 C C . PRO A 1 181 ? -5.953 -16.019 2.139 1.00 72.44 181 PRO A C 1
ATOM 1502 O O . PRO A 1 181 ? -5.698 -14.826 1.997 1.00 72.44 181 PRO A O 1
ATOM 1505 N N . HIS A 1 182 ? -6.664 -16.453 3.188 1.00 69.88 182 HIS A N 1
ATOM 1506 C CA . HIS A 1 182 ? -7.201 -15.536 4.209 1.00 69.88 182 HIS A CA 1
ATOM 1507 C C . HIS A 1 182 ? -6.107 -14.800 4.996 1.00 69.88 182 HIS A C 1
ATOM 1509 O O . HIS A 1 182 ? -6.302 -13.653 5.389 1.00 69.88 182 HIS A O 1
ATOM 1515 N N . LEU A 1 183 ? -4.937 -15.419 5.211 1.00 75.56 183 LEU A N 1
ATOM 1516 C CA . LEU A 1 183 ? -3.812 -14.754 5.876 1.00 75.56 183 LEU A CA 1
ATOM 1517 C C . LEU A 1 183 ? -3.233 -13.690 4.949 1.00 75.56 183 LEU A C 1
ATOM 1519 O O . LEU A 1 183 ? -2.876 -12.606 5.401 1.00 75.56 183 LEU A O 1
ATOM 1523 N N . CYS A 1 184 ? -3.164 -13.988 3.651 1.00 80.00 184 CYS A N 1
ATOM 1524 C CA . CYS A 1 184 ? -2.702 -13.044 2.647 1.00 80.00 184 CYS A CA 1
ATOM 1525 C C . CYS A 1 184 ? -3.620 -11.818 2.548 1.00 80.00 184 CYS A C 1
ATOM 1527 O O . CYS A 1 184 ? -3.120 -10.696 2.530 1.00 80.00 184 CYS A O 1
ATOM 1529 N N . SER A 1 185 ? -4.939 -12.018 2.514 1.00 83.00 185 SER A N 1
ATOM 1530 C CA . SER A 1 185 ? -5.926 -10.932 2.501 1.00 83.00 185 SER A CA 1
ATOM 1531 C C . SER A 1 185 ? -5.815 -10.035 3.736 1.00 83.00 185 SER A C 1
ATOM 1533 O O . SER A 1 185 ? -5.716 -8.817 3.602 1.00 83.00 185 SER A O 1
ATOM 1535 N N . GLY A 1 186 ? -5.742 -10.629 4.933 1.00 85.19 186 GLY A N 1
ATOM 1536 C CA . GLY A 1 186 ? -5.559 -9.878 6.178 1.00 85.19 186 GLY A CA 1
ATOM 1537 C C . GLY A 1 186 ? -4.235 -9.106 6.229 1.00 85.19 186 GLY A C 1
ATOM 1538 O O . GLY A 1 186 ? -4.214 -7.936 6.601 1.00 85.19 186 GLY A O 1
ATOM 1539 N N . ARG A 1 187 ? -3.126 -9.720 5.792 1.00 86.12 187 ARG A N 1
ATOM 1540 C CA . ARG A 1 187 ? -1.815 -9.048 5.695 1.00 86.12 187 ARG A CA 1
ATOM 1541 C C . ARG A 1 187 ? -1.830 -7.894 4.698 1.00 86.12 187 ARG A C 1
ATOM 1543 O O . ARG A 1 187 ? -1.202 -6.869 4.952 1.00 86.12 187 ARG A O 1
ATOM 1550 N N . TRP A 1 188 ? -2.548 -8.042 3.587 1.00 88.25 188 TRP A N 1
ATOM 1551 C CA . TRP A 1 188 ? -2.682 -6.969 2.610 1.00 88.25 188 TRP A CA 1
ATOM 1552 C C . TRP A 1 188 ? -3.485 -5.791 3.155 1.00 88.25 188 TRP A C 1
ATOM 1554 O O . TRP A 1 188 ? -3.040 -4.660 3.010 1.00 88.25 188 TRP A O 1
ATOM 1564 N N . LEU A 1 189 ? -4.594 -6.047 3.856 1.00 89.00 189 LEU A N 1
ATOM 1565 C CA . LEU A 1 189 ? -5.351 -5.007 4.563 1.00 89.00 189 LEU A CA 1
ATOM 1566 C C . LEU A 1 189 ? -4.483 -4.237 5.563 1.00 89.00 189 LEU A C 1
ATOM 1568 O O . LEU A 1 189 ? -4.489 -3.009 5.554 1.00 89.00 189 LEU A O 1
ATOM 1572 N N . ILE A 1 190 ? -3.694 -4.947 6.375 1.00 89.06 190 ILE A N 1
ATOM 1573 C CA . ILE A 1 190 ? -2.751 -4.317 7.308 1.00 89.06 190 ILE A CA 1
ATOM 1574 C C . ILE A 1 190 ? -1.729 -3.470 6.552 1.00 89.06 190 ILE A C 1
ATOM 1576 O O . ILE A 1 190 ? -1.481 -2.335 6.942 1.00 89.06 190 ILE A O 1
ATOM 1580 N N . LYS A 1 191 ? -1.167 -3.977 5.448 1.00 89.38 191 LYS A N 1
ATOM 1581 C CA . LYS A 1 191 ? -0.244 -3.193 4.620 1.00 89.38 191 LYS A CA 1
ATOM 1582 C C . LYS A 1 191 ? -0.910 -1.921 4.092 1.00 89.38 191 LYS A C 1
ATOM 1584 O O . LYS A 1 191 ? -0.313 -0.861 4.193 1.00 89.38 191 LYS A O 1
ATOM 1589 N N . LEU A 1 192 ? -2.126 -2.012 3.552 1.00 90.31 192 LEU A N 1
ATOM 1590 C CA . LEU A 1 192 ? -2.851 -0.846 3.044 1.00 90.31 192 LEU A CA 1
ATOM 1591 C C . LEU A 1 192 ? -3.086 0.185 4.150 1.00 90.31 192 LEU A C 1
ATOM 1593 O O . LEU A 1 192 ? -2.910 1.372 3.907 1.00 90.31 192 LEU A O 1
ATOM 1597 N N . PHE A 1 193 ? -3.419 -0.251 5.366 1.00 91.56 193 PHE A N 1
ATOM 1598 C CA . PHE A 1 193 ? -3.481 0.650 6.512 1.00 91.56 193 PHE A CA 1
ATOM 1599 C C . PHE A 1 193 ? -2.124 1.295 6.817 1.00 91.56 193 PHE A C 1
ATOM 1601 O O . PHE A 1 193 ? -2.067 2.512 6.955 1.00 91.56 193 PHE A O 1
ATOM 1608 N N . MET A 1 194 ? -1.042 0.514 6.896 1.00 90.31 194 MET A N 1
ATOM 1609 C CA . MET A 1 194 ? 0.298 1.044 7.180 1.00 90.31 194 MET A CA 1
ATOM 1610 C C . MET A 1 194 ? 0.726 2.067 6.125 1.00 90.31 194 MET A C 1
ATOM 1612 O O . MET A 1 194 ? 1.144 3.162 6.477 1.00 90.31 194 MET A O 1
ATOM 1616 N N . ASP A 1 195 ? 0.505 1.765 4.844 1.00 89.75 195 ASP A N 1
ATOM 1617 C CA . ASP A 1 195 ? 0.787 2.677 3.736 1.00 89.75 195 ASP A CA 1
ATOM 1618 C C . ASP A 1 195 ? 0.022 4.009 3.877 1.00 89.75 195 ASP A C 1
ATOM 1620 O O . ASP A 1 195 ? 0.544 5.054 3.500 1.00 89.75 195 ASP A O 1
ATOM 1624 N N . GLN A 1 196 ? -1.213 3.989 4.395 1.00 90.94 196 GLN A N 1
ATOM 1625 C CA . GLN A 1 196 ? -2.011 5.198 4.646 1.00 90.94 196 GLN A CA 1
ATOM 1626 C C . GLN A 1 196 ? -1.578 5.922 5.928 1.00 90.94 196 GLN A C 1
ATOM 1628 O O . GLN A 1 196 ? -1.559 7.154 5.967 1.00 90.94 196 GLN A O 1
ATOM 1633 N N . LYS A 1 197 ? -1.211 5.172 6.972 1.00 90.38 197 LYS A N 1
ATOM 1634 C CA . LYS A 1 197 ? -0.689 5.702 8.234 1.00 90.38 197 LYS A CA 1
ATOM 1635 C C . LYS A 1 197 ? 0.630 6.441 8.023 1.00 90.38 197 LYS A C 1
ATOM 1637 O O . LYS A 1 197 ? 0.800 7.524 8.581 1.00 90.38 197 LYS A O 1
ATOM 1642 N N . ASP A 1 198 ? 1.519 5.892 7.200 1.00 89.88 198 ASP A N 1
ATOM 1643 C CA . ASP A 1 198 ? 2.843 6.450 6.907 1.00 89.88 198 ASP A CA 1
ATOM 1644 C C . ASP A 1 198 ? 2.768 7.801 6.175 1.00 89.88 198 ASP A C 1
ATOM 1646 O O . ASP A 1 198 ? 3.703 8.596 6.250 1.00 89.88 198 ASP A O 1
ATOM 1650 N N . LEU A 1 199 ? 1.630 8.128 5.545 1.00 88.88 199 LEU A N 1
ATOM 1651 C CA . LEU A 1 199 ? 1.387 9.470 5.000 1.00 88.88 199 LEU A CA 1
ATOM 1652 C C . LEU A 1 199 ? 1.277 10.543 6.087 1.00 88.88 199 LEU A C 1
ATOM 1654 O O . LEU A 1 199 ? 1.371 11.732 5.786 1.00 88.88 199 LEU A O 1
ATOM 1658 N N . GLY A 1 200 ? 1.015 10.148 7.335 1.00 86.62 200 GLY A N 1
ATOM 1659 C CA . GLY A 1 200 ? 0.988 11.047 8.482 1.00 86.62 200 GLY A CA 1
ATOM 1660 C C . GLY A 1 200 ? -0.150 12.069 8.466 1.00 86.62 200 GLY A C 1
ATOM 1661 O O . GLY A 1 200 ? -0.114 13.005 9.262 1.00 86.62 200 GLY A O 1
ATOM 1662 N N . THR A 1 201 ? -1.159 11.916 7.602 1.00 88.25 201 THR A N 1
ATOM 1663 C CA . THR A 1 201 ? -2.334 12.800 7.575 1.00 88.25 201 THR A CA 1
ATOM 1664 C C . THR A 1 201 ? -3.515 12.164 8.298 1.00 88.25 201 THR A C 1
ATOM 1666 O O . THR A 1 201 ? -3.775 10.968 8.153 1.00 88.25 201 THR A O 1
ATOM 1669 N N . LYS A 1 202 ? -4.269 12.984 9.043 1.00 89.62 202 LYS A N 1
ATOM 1670 C CA . LYS A 1 202 ? -5.478 12.569 9.775 1.00 89.62 202 LYS A CA 1
ATOM 1671 C C . LYS A 1 202 ? -6.431 11.761 8.894 1.00 89.62 202 LYS A C 1
ATOM 1673 O O . LYS A 1 202 ? -6.790 10.637 9.224 1.00 89.62 202 LYS A O 1
ATOM 1678 N N . HIS A 1 203 ? -6.777 12.316 7.737 1.00 89.50 203 HIS A N 1
ATOM 1679 C CA . HIS A 1 203 ? -7.743 11.711 6.832 1.00 89.50 203 HIS A CA 1
ATOM 1680 C C . HIS A 1 203 ? -7.259 10.367 6.255 1.00 89.50 203 HIS A C 1
ATOM 1682 O O . HIS A 1 203 ? -8.062 9.447 6.133 1.00 89.50 203 HIS A O 1
ATOM 1688 N N . SER A 1 204 ? -5.964 10.218 5.940 1.00 90.31 204 SER A N 1
ATOM 1689 C CA . SER A 1 204 ? -5.431 8.939 5.435 1.00 90.31 204 SER A CA 1
ATOM 1690 C C . SER A 1 204 ? -5.443 7.864 6.522 1.00 90.31 204 SER A C 1
ATOM 1692 O O . SER A 1 204 ? -5.858 6.736 6.266 1.00 90.31 204 SER A O 1
ATOM 1694 N N . ILE A 1 205 ? -5.069 8.226 7.756 1.00 91.44 205 ILE A N 1
ATOM 1695 C CA . ILE A 1 205 ? -5.134 7.323 8.913 1.00 91.44 205 ILE A CA 1
ATOM 1696 C C . ILE A 1 205 ? -6.574 6.849 9.141 1.00 91.44 205 ILE A C 1
ATOM 1698 O O . ILE A 1 205 ? -6.808 5.645 9.214 1.00 91.44 205 ILE A O 1
ATOM 1702 N N . ILE A 1 206 ? -7.535 7.779 9.189 1.00 90.31 206 ILE A N 1
ATOM 1703 C CA . ILE A 1 206 ? -8.962 7.467 9.359 1.00 90.31 206 ILE A CA 1
ATOM 1704 C C . ILE A 1 206 ? -9.456 6.553 8.233 1.00 90.31 206 ILE A C 1
ATOM 1706 O O . ILE A 1 206 ? -10.057 5.518 8.504 1.00 90.31 206 ILE A O 1
ATOM 1710 N N . PHE A 1 207 ? -9.140 6.865 6.973 1.00 90.56 207 PHE A N 1
ATOM 1711 C CA . PHE A 1 207 ? -9.508 6.014 5.840 1.00 90.56 207 PHE A CA 1
ATOM 1712 C C . PHE A 1 207 ? -8.957 4.585 5.980 1.00 90.56 207 PHE A C 1
ATOM 1714 O O . PHE A 1 207 ? -9.678 3.612 5.754 1.00 90.56 207 PHE A O 1
ATOM 1721 N N . GLY A 1 208 ? -7.693 4.447 6.392 1.00 91.62 208 GLY A N 1
ATOM 1722 C CA . GLY A 1 208 ? -7.083 3.148 6.664 1.00 91.62 208 GLY A CA 1
ATOM 1723 C C . GLY A 1 208 ? -7.790 2.379 7.788 1.00 91.62 208 GLY A C 1
ATOM 1724 O O . GLY A 1 208 ? -8.013 1.176 7.649 1.00 91.62 208 GLY A O 1
ATOM 1725 N N . LEU A 1 209 ? -8.168 3.053 8.880 1.00 90.81 209 LEU A N 1
ATOM 1726 C CA . LEU A 1 209 ? -8.918 2.452 9.993 1.00 90.81 209 LEU A CA 1
ATOM 1727 C C . LEU A 1 209 ? -10.313 1.991 9.549 1.00 90.81 209 LEU A C 1
ATOM 1729 O O . LEU A 1 209 ? -10.699 0.859 9.844 1.00 90.81 209 LEU A O 1
ATOM 1733 N N . CYS A 1 210 ? -11.030 2.803 8.769 1.00 89.62 210 CYS A N 1
ATOM 1734 C CA . CYS A 1 210 ? -12.322 2.431 8.189 1.00 89.62 210 CYS A CA 1
ATOM 1735 C C . CYS A 1 210 ? -12.213 1.179 7.307 1.00 89.62 210 CYS A C 1
ATOM 1737 O O . CYS A 1 210 ? -13.007 0.246 7.445 1.00 89.62 210 CYS A O 1
ATOM 1739 N N . LEU A 1 211 ? -11.184 1.115 6.453 1.00 89.75 211 LEU A N 1
ATOM 1740 C CA . LEU A 1 211 ? -10.928 -0.047 5.603 1.00 89.75 211 LEU A CA 1
ATOM 1741 C C . LEU A 1 211 ? -10.669 -1.316 6.434 1.00 89.75 211 LEU A C 1
ATOM 1743 O O . LEU A 1 211 ? -11.203 -2.384 6.117 1.00 89.75 211 LEU A O 1
ATOM 1747 N N . LEU A 1 212 ? -9.875 -1.210 7.506 1.00 89.44 212 LEU A N 1
ATOM 1748 C CA . LEU A 1 212 ? -9.635 -2.322 8.428 1.00 89.44 212 LEU A CA 1
ATOM 1749 C C . LEU A 1 212 ? -10.933 -2.774 9.103 1.00 89.44 212 LEU A C 1
ATOM 1751 O O . LEU A 1 212 ? -11.221 -3.970 9.114 1.00 89.44 212 LEU A O 1
ATOM 1755 N N . LYS A 1 213 ? -11.740 -1.830 9.600 1.00 87.88 213 LYS A N 1
ATOM 1756 C CA . LYS A 1 213 ? -13.026 -2.097 10.261 1.00 87.88 213 LYS A CA 1
ATOM 1757 C C . LYS A 1 213 ? -13.947 -2.892 9.356 1.00 87.88 213 LYS A C 1
ATOM 1759 O O . LYS A 1 213 ? -14.451 -3.942 9.752 1.00 87.88 213 LYS A O 1
ATOM 1764 N N . ARG A 1 214 ? -14.102 -2.449 8.108 1.00 88.06 214 ARG A N 1
ATOM 1765 C CA . ARG A 1 214 ? -14.948 -3.145 7.136 1.00 88.06 214 ARG A CA 1
ATOM 1766 C C . ARG A 1 214 ? -14.378 -4.516 6.763 1.00 88.06 214 ARG A C 1
ATOM 1768 O O . ARG A 1 214 ? -15.130 -5.474 6.610 1.00 88.06 214 ARG A O 1
ATOM 1775 N N . GLY A 1 215 ? -13.053 -4.649 6.688 1.00 86.88 215 GLY A N 1
ATOM 1776 C CA . GLY A 1 215 ? -12.383 -5.938 6.498 1.00 86.88 215 GLY A CA 1
ATOM 1777 C C . GLY A 1 215 ? -12.627 -6.942 7.635 1.00 86.88 215 GLY A C 1
ATOM 1778 O O . GLY A 1 215 ? -12.802 -8.133 7.366 1.00 86.88 215 GLY A O 1
ATOM 1779 N N . ILE A 1 216 ? -12.680 -6.471 8.886 1.00 82.56 216 ILE A N 1
ATOM 1780 C CA . ILE A 1 216 ? -13.012 -7.281 10.072 1.00 82.56 216 ILE A CA 1
ATOM 1781 C C . ILE A 1 216 ? -14.470 -7.732 10.024 1.00 82.56 216 ILE A C 1
ATOM 1783 O O . ILE A 1 216 ? -14.733 -8.928 10.128 1.00 82.56 216 ILE A O 1
ATOM 1787 N N . GLN A 1 217 ? -15.402 -6.803 9.789 1.00 84.00 217 GLN A N 1
ATOM 1788 C CA . GLN A 1 217 ? -16.839 -7.096 9.697 1.00 84.00 217 GLN A CA 1
ATOM 1789 C C . GLN A 1 217 ? -17.147 -8.140 8.611 1.00 84.00 217 GLN A C 1
ATOM 1791 O O . GLN A 1 217 ? -18.010 -8.998 8.781 1.00 84.00 217 GLN A O 1
ATOM 1796 N N . LEU A 1 218 ? -16.390 -8.116 7.510 1.00 85.19 218 LEU A N 1
ATOM 1797 C CA . LEU A 1 218 ? -16.487 -9.088 6.417 1.00 85.19 218 LEU A CA 1
ATOM 1798 C C . LEU A 1 218 ? -15.675 -10.376 6.651 1.00 85.19 218 LEU A C 1
ATOM 1800 O O . LEU A 1 218 ? -15.626 -11.240 5.776 1.00 85.19 218 LEU A O 1
ATOM 1804 N N . ARG A 1 219 ? -15.050 -10.534 7.825 1.00 81.69 219 ARG A N 1
ATOM 1805 C CA . ARG A 1 219 ? -14.266 -11.711 8.242 1.00 81.69 219 ARG A CA 1
ATOM 1806 C C . ARG A 1 219 ? -13.069 -12.024 7.336 1.00 81.69 219 ARG A C 1
ATOM 1808 O O . ARG A 1 219 ? -12.646 -13.175 7.225 1.00 81.69 219 ARG A O 1
ATOM 1815 N N . TYR A 1 220 ? -12.469 -11.005 6.719 1.00 81.44 220 TYR A N 1
ATOM 1816 C CA . TYR A 1 220 ? -11.261 -11.163 5.896 1.00 81.44 220 TYR A CA 1
ATOM 1817 C C . TYR A 1 220 ? -9.965 -11.222 6.707 1.00 81.44 220 TYR A C 1
ATOM 1819 O O . TYR A 1 220 ? -8.893 -11.451 6.142 1.00 81.44 220 TYR A O 1
ATOM 1827 N N . MET A 1 221 ? -10.048 -11.026 8.023 1.00 78.75 221 MET A N 1
ATOM 1828 C CA . MET A 1 221 ? -8.900 -11.033 8.915 1.00 78.75 221 MET A CA 1
ATOM 1829 C C . MET A 1 221 ? -9.012 -12.146 9.954 1.00 78.75 221 MET A C 1
ATOM 1831 O O . MET A 1 221 ? -10.024 -12.289 10.634 1.00 78.75 221 MET A O 1
ATOM 1835 N N . LYS A 1 222 ? -7.948 -12.945 10.092 1.00 75.81 222 LYS A N 1
ATOM 1836 C CA . LYS A 1 222 ? -7.861 -13.947 11.158 1.00 75.81 222 LYS A CA 1
ATOM 1837 C C . LYS A 1 222 ? -7.526 -13.291 12.491 1.00 75.81 222 LYS A C 1
ATOM 1839 O O . LYS A 1 222 ? -6.587 -12.498 12.549 1.00 75.81 222 LYS A O 1
ATOM 1844 N N . LYS A 1 223 ? -8.185 -13.763 13.555 1.00 73.56 223 LYS A N 1
ATOM 1845 C CA . LYS A 1 223 ? -7.991 -13.333 14.947 1.00 73.56 223 LYS A CA 1
ATOM 1846 C C . LYS A 1 223 ? -6.518 -13.116 15.313 1.00 73.56 223 LYS A C 1
ATOM 1848 O O . LYS A 1 223 ? -6.091 -12.003 15.560 1.00 73.56 223 LYS A O 1
ATOM 1853 N N . ARG A 1 224 ? -5.697 -14.168 15.205 1.00 75.94 224 ARG A N 1
ATOM 1854 C CA . ARG A 1 224 ? -4.267 -14.127 15.566 1.00 75.94 224 ARG A CA 1
ATOM 1855 C C . ARG A 1 224 ? -3.466 -13.035 14.841 1.00 75.94 224 ARG A C 1
ATOM 1857 O O . ARG A 1 224 ? -2.539 -12.480 15.421 1.00 75.94 224 ARG A O 1
ATOM 1864 N N . ILE A 1 225 ? -3.772 -12.769 13.566 1.00 75.38 225 ILE A N 1
ATOM 1865 C CA . ILE A 1 225 ? -3.109 -11.694 12.812 1.00 75.38 225 ILE A CA 1
ATOM 1866 C C . ILE A 1 225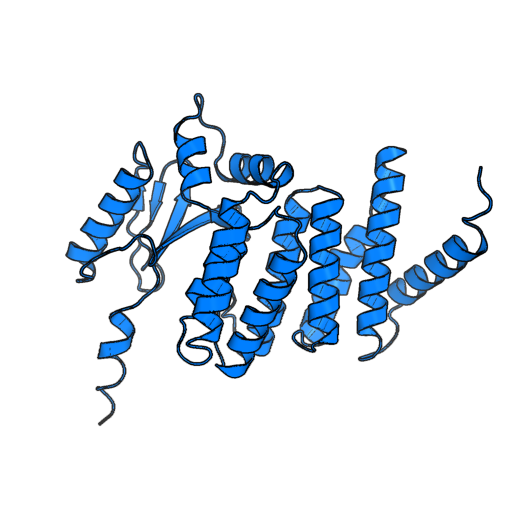 ? -3.528 -10.345 13.387 1.00 75.38 225 ILE A C 1
ATOM 1868 O O . ILE A 1 225 ? -2.674 -9.486 13.605 1.00 75.38 225 ILE A O 1
ATOM 1872 N N . PHE A 1 226 ? -4.830 -10.175 13.614 1.00 75.38 226 PHE A N 1
ATOM 1873 C CA . PHE A 1 226 ? -5.352 -8.928 14.135 1.00 75.38 226 PHE A CA 1
ATOM 1874 C C . PHE A 1 226 ? -4.863 -8.665 15.553 1.00 75.38 226 PHE A C 1
ATOM 1876 O O . PHE A 1 226 ? -4.361 -7.582 15.778 1.00 75.38 226 PHE A O 1
ATOM 1883 N N . ASP A 1 227 ? -4.877 -9.644 16.460 1.00 72.56 227 ASP A N 1
ATOM 1884 C CA . ASP A 1 227 ? -4.389 -9.479 17.838 1.00 72.56 227 ASP A CA 1
ATOM 1885 C C . ASP A 1 227 ? -2.946 -8.949 17.876 1.00 72.56 227 ASP A C 1
ATOM 1887 O O . ASP A 1 227 ? -2.630 -8.028 18.629 1.00 72.56 227 ASP A O 1
ATOM 1891 N N . HIS A 1 228 ? -2.063 -9.488 17.026 1.00 74.12 228 HIS A N 1
ATOM 1892 C CA . HIS A 1 228 ? -0.675 -9.027 16.946 1.00 74.12 228 HIS A CA 1
ATOM 1893 C C . HIS A 1 228 ? -0.573 -7.579 16.447 1.00 74.12 228 HIS A C 1
ATOM 1895 O O . HIS A 1 228 ? 0.196 -6.781 16.983 1.00 74.12 228 HIS A O 1
ATOM 1901 N N . PHE A 1 229 ? -1.353 -7.240 15.422 1.00 78.38 229 PHE A N 1
ATOM 1902 C CA . PHE A 1 229 ? -1.413 -5.892 14.865 1.00 78.38 229 PHE A CA 1
ATOM 1903 C C . PHE A 1 229 ? -2.040 -4.885 15.846 1.00 78.38 229 PHE A C 1
ATOM 1905 O O . PHE A 1 229 ? -1.508 -3.793 16.038 1.00 78.38 229 PHE A O 1
ATOM 1912 N N . LEU A 1 230 ? -3.123 -5.286 16.509 1.00 73.25 230 LEU A N 1
ATOM 1913 C CA . LEU A 1 230 ? -3.880 -4.533 17.497 1.00 73.25 230 LEU A CA 1
ATOM 1914 C C . LEU A 1 230 ? -2.995 -4.193 18.706 1.00 73.25 230 LEU A C 1
ATOM 1916 O O . LEU A 1 230 ? -2.895 -3.030 19.090 1.00 73.25 230 LEU A O 1
ATOM 1920 N N . TYR A 1 231 ? -2.282 -5.185 19.249 1.00 69.38 231 TYR A N 1
ATOM 1921 C CA . TYR A 1 231 ? -1.401 -4.990 20.403 1.00 69.38 231 TYR A CA 1
ATOM 1922 C C . TYR A 1 231 ? -0.186 -4.111 20.101 1.00 69.38 231 TYR A C 1
ATOM 1924 O O . TYR A 1 231 ? 0.278 -3.396 20.985 1.00 69.38 231 TYR A O 1
ATOM 1932 N N . LYS A 1 232 ? 0.358 -4.187 18.883 1.00 80.44 232 LYS A N 1
ATOM 1933 C CA . LYS A 1 232 ? 1.554 -3.432 18.516 1.00 80.44 232 LYS A CA 1
ATOM 1934 C C . LYS A 1 232 ? 1.189 -2.038 18.016 1.00 80.44 232 LYS A C 1
ATOM 1936 O O . LYS A 1 232 ? 1.430 -1.052 18.691 1.00 80.44 232 LYS A O 1
ATOM 1941 N N . THR A 1 233 ? 0.555 -1.953 16.854 1.00 84.44 233 THR A N 1
ATOM 1942 C CA . THR A 1 233 ? 0.419 -0.689 16.127 1.00 84.44 233 THR A CA 1
ATOM 1943 C C . THR A 1 233 ? -0.713 0.182 16.656 1.00 84.44 233 THR A C 1
ATOM 1945 O O . THR A 1 233 ? -0.534 1.388 16.809 1.00 84.44 233 THR A O 1
ATOM 1948 N N . LEU A 1 234 ? -1.880 -0.398 16.943 1.00 82.69 234 LEU A N 1
ATOM 1949 C CA . LEU A 1 234 ? -3.022 0.402 17.399 1.00 82.69 234 LEU A CA 1
ATOM 1950 C C . LEU A 1 234 ? -2.848 0.873 18.837 1.00 82.69 234 LEU A C 1
ATOM 1952 O O . LEU A 1 234 ? -3.185 2.014 19.137 1.00 82.69 234 LEU A O 1
ATOM 1956 N N . LYS A 1 235 ? -2.269 0.036 19.703 1.00 82.19 235 LYS A N 1
ATOM 1957 C CA . LYS A 1 235 ? -1.902 0.437 21.063 1.00 82.19 235 LYS A CA 1
ATOM 1958 C C . LYS A 1 235 ? -0.860 1.559 21.071 1.00 82.19 235 LYS A C 1
ATOM 1960 O O . LYS A 1 235 ? -1.029 2.518 21.811 1.00 82.19 235 LYS A O 1
ATOM 1965 N N . GLU A 1 236 ? 0.181 1.474 20.241 1.00 85.56 236 GLU A N 1
ATOM 1966 C CA . GLU A 1 236 ? 1.177 2.551 20.112 1.00 85.56 236 GLU A CA 1
ATOM 1967 C C . GLU A 1 236 ? 0.516 3.872 19.690 1.00 85.56 236 GLU A C 1
ATOM 1969 O O . GLU A 1 236 ? 0.749 4.901 20.315 1.00 85.56 236 GLU A O 1
ATOM 1974 N N . MET A 1 237 ? -0.373 3.841 18.691 1.00 85.19 237 MET A N 1
ATOM 1975 C CA . MET A 1 237 ? -1.134 5.029 18.277 1.00 85.19 237 MET A CA 1
ATOM 1976 C C . MET A 1 237 ? -2.090 5.534 19.360 1.00 85.19 237 MET A C 1
ATOM 1978 O O . MET A 1 237 ? -2.299 6.736 19.492 1.00 85.19 237 MET A O 1
ATOM 1982 N N . TRP A 1 238 ? -2.685 4.626 20.135 1.00 81.94 238 TRP A N 1
ATOM 1983 C CA . TRP A 1 238 ? -3.536 4.986 21.263 1.00 81.94 238 TRP A CA 1
ATOM 1984 C C . TRP A 1 238 ? -2.758 5.778 22.312 1.00 81.94 238 TRP A C 1
ATOM 1986 O O . TRP A 1 238 ? -3.254 6.779 22.818 1.00 81.94 238 TRP A O 1
ATOM 1996 N N . GLN A 1 239 ? -1.530 5.355 22.602 1.00 84.38 239 GLN A N 1
ATOM 1997 C CA . GLN A 1 239 ? -0.672 5.922 23.642 1.00 84.38 239 GLN A CA 1
ATOM 1998 C C . GLN A 1 239 ? 0.133 7.149 23.183 1.00 84.38 239 GLN A C 1
ATOM 2000 O O . GLN A 1 239 ? 0.897 7.692 23.972 1.00 84.38 239 GLN A O 1
ATOM 2005 N N . GLU A 1 240 ? -0.033 7.602 21.937 1.00 84.94 240 GLU A N 1
ATOM 2006 C CA . GLU A 1 240 ? 0.684 8.765 21.407 1.00 84.94 240 GLU A CA 1
ATOM 2007 C C . GLU A 1 240 ? 0.335 10.044 22.191 1.00 84.94 240 GLU A C 1
ATOM 2009 O O . GLU A 1 240 ? -0.834 10.408 22.349 1.00 84.94 240 GLU A O 1
ATOM 2014 N N . GLU A 1 241 ? 1.351 10.732 22.711 1.00 84.31 241 GLU A N 1
ATOM 2015 C CA . GLU A 1 241 ? 1.169 11.972 23.467 1.00 84.31 241 GLU A CA 1
ATOM 2016 C C . GLU A 1 241 ? 0.998 13.170 22.525 1.00 84.31 241 GLU A C 1
ATOM 2018 O O . GLU A 1 241 ? 1.700 13.317 21.520 1.00 84.31 241 GLU A O 1
ATOM 2023 N N . ALA A 1 242 ? 0.053 14.052 22.855 1.00 82.06 242 ALA A N 1
ATOM 2024 C CA . ALA A 1 242 ? -0.170 15.264 22.083 1.00 82.06 242 ALA A CA 1
ATOM 2025 C C . ALA A 1 242 ? 0.951 16.276 22.346 1.00 82.06 242 ALA A C 1
ATOM 2027 O O . ALA A 1 242 ? 1.245 16.622 23.485 1.00 82.06 242 ALA A O 1
ATOM 2028 N N . THR A 1 243 ? 1.536 16.799 21.273 1.00 87.38 243 THR A N 1
ATOM 2029 C CA . THR A 1 243 ? 2.609 17.807 21.333 1.00 87.38 243 THR A CA 1
ATOM 2030 C C . THR A 1 243 ? 2.108 19.235 21.110 1.00 87.38 243 THR A C 1
ATOM 2032 O O . THR A 1 243 ? 2.858 20.192 21.287 1.00 87.38 243 THR A O 1
ATOM 2035 N N . SER A 1 244 ? 0.847 19.391 20.705 1.00 82.88 244 SER A N 1
ATOM 2036 C CA . SER A 1 244 ? 0.160 20.668 20.507 1.00 82.88 244 SER A CA 1
ATOM 2037 C C . SER A 1 244 ? -1.358 20.469 20.574 1.00 82.88 244 SER A C 1
ATOM 2039 O O . SER A 1 244 ? -1.844 19.338 20.514 1.00 82.88 244 SER A O 1
ATOM 2041 N N . GLU A 1 245 ? -2.120 21.559 20.655 1.00 77.38 245 GLU A N 1
ATOM 2042 C CA . GLU A 1 245 ? -3.589 21.524 20.638 1.00 77.38 245 GLU A CA 1
ATOM 2043 C C . GLU A 1 245 ? -4.150 20.950 19.323 1.00 77.38 245 GLU A C 1
ATOM 2045 O O . GLU A 1 245 ? -5.006 20.066 19.333 1.00 77.38 245 GLU A O 1
ATOM 2050 N N . GLU A 1 246 ? -3.605 21.369 18.177 1.00 81.62 246 GLU A N 1
ATOM 2051 C CA . GLU A 1 246 ? -3.975 20.809 16.871 1.00 81.62 246 GLU A CA 1
ATOM 2052 C C . GLU A 1 246 ? -3.666 19.303 16.803 1.00 81.62 246 GLU A C 1
ATOM 2054 O O . GLU A 1 246 ? -4.465 18.507 16.295 1.00 81.62 246 GLU A O 1
ATOM 2059 N N . HIS A 1 247 ? -2.528 18.889 17.373 1.00 84.00 247 HIS A N 1
ATOM 2060 C CA . HIS A 1 247 ? -2.173 17.480 17.463 1.00 84.00 247 HIS A CA 1
ATOM 2061 C C . HIS A 1 247 ? -3.151 16.716 18.370 1.00 84.00 247 HIS A C 1
ATOM 2063 O O . HIS A 1 247 ? -3.578 15.617 18.020 1.00 84.00 247 HIS A O 1
ATOM 2069 N N . HIS A 1 248 ? -3.584 17.319 19.477 1.00 80.81 248 HIS A N 1
ATOM 2070 C CA . HIS A 1 248 ? -4.569 16.738 20.383 1.00 80.81 248 HIS A CA 1
ATOM 2071 C C . HIS A 1 248 ? -5.920 16.479 19.694 1.00 80.81 248 HIS A C 1
ATOM 2073 O O . HIS A 1 248 ? -6.444 15.367 19.771 1.00 80.81 248 HIS A O 1
ATOM 2079 N N . ILE A 1 249 ? -6.463 17.462 18.962 1.00 79.25 249 ILE A N 1
ATOM 2080 C CA . ILE A 1 249 ? -7.721 17.311 18.202 1.00 79.25 249 ILE A CA 1
ATOM 2081 C C . ILE A 1 249 ? -7.599 16.168 17.191 1.00 79.25 249 ILE A C 1
ATOM 2083 O O . ILE A 1 249 ? -8.466 15.295 17.103 1.00 79.25 249 ILE A O 1
ATOM 2087 N N . ARG A 1 250 ? -6.482 16.130 16.459 1.00 85.38 250 ARG A N 1
ATOM 2088 C CA . ARG A 1 250 ? -6.190 15.061 15.504 1.00 85.38 250 ARG A CA 1
ATOM 2089 C C . ARG A 1 250 ? -6.144 13.683 16.174 1.00 85.38 250 ARG A C 1
ATOM 2091 O O . ARG A 1 250 ? -6.735 12.743 15.642 1.00 85.38 250 ARG A O 1
ATOM 2098 N N . LEU A 1 251 ? -5.436 13.544 17.297 1.00 85.12 251 LEU A N 1
ATOM 2099 C CA . LEU A 1 251 ? -5.327 12.276 18.022 1.00 85.12 251 LEU A CA 1
ATOM 2100 C C . LEU A 1 251 ? -6.678 11.828 18.575 1.00 85.12 251 LEU A C 1
ATOM 2102 O O . LEU A 1 251 ? -6.980 10.640 18.509 1.00 85.12 251 LEU A O 1
ATOM 2106 N N . ARG A 1 252 ? -7.520 12.756 19.044 1.00 84.19 252 ARG A N 1
ATOM 2107 C CA . ARG A 1 252 ? -8.880 12.449 19.508 1.00 84.19 252 ARG A CA 1
ATOM 2108 C C . ARG A 1 252 ? -9.709 11.768 18.420 1.00 84.19 252 ARG A C 1
ATOM 2110 O O . ARG A 1 252 ? -10.276 10.709 18.670 1.00 84.19 252 ARG A O 1
ATOM 2117 N N . GLU A 1 253 ? -9.757 12.332 17.215 1.00 85.44 253 GLU A N 1
ATOM 2118 C CA . GLU A 1 253 ? -10.509 11.734 16.101 1.00 85.44 253 GLU A CA 1
ATOM 2119 C C . GLU A 1 253 ? -9.952 10.359 15.695 1.00 85.44 253 GLU A C 1
ATOM 2121 O O . GLU A 1 253 ? -10.709 9.413 15.494 1.00 85.44 253 GLU A O 1
ATOM 2126 N N . ILE A 1 254 ? -8.622 10.218 15.631 1.00 87.81 254 ILE A N 1
ATOM 2127 C CA . ILE A 1 254 ? -7.972 8.935 15.319 1.00 87.81 254 ILE A CA 1
ATOM 2128 C C . ILE A 1 254 ? -8.300 7.885 16.384 1.00 87.81 254 ILE A C 1
ATOM 2130 O O . ILE A 1 254 ? -8.638 6.752 16.043 1.00 87.81 254 ILE A O 1
ATOM 2134 N N . ARG A 1 255 ? -8.228 8.251 17.668 1.00 85.94 255 ARG A N 1
ATOM 2135 C CA . ARG A 1 255 ? -8.582 7.375 18.788 1.00 85.94 255 ARG A CA 1
ATOM 2136 C C . ARG A 1 255 ? -10.029 6.908 18.673 1.00 85.94 255 ARG A C 1
ATOM 2138 O O . ARG A 1 255 ? -10.263 5.710 18.772 1.00 85.94 255 ARG A O 1
ATOM 2145 N N . MET A 1 256 ? -10.978 7.796 18.369 1.00 84.00 256 MET A N 1
ATOM 2146 C CA . MET A 1 256 ? -12.381 7.408 18.147 1.00 84.00 256 MET A CA 1
ATOM 2147 C C . MET A 1 256 ? -12.535 6.347 17.047 1.00 84.00 256 MET A C 1
ATOM 2149 O O . MET A 1 256 ? -13.275 5.378 17.220 1.00 84.00 256 MET A O 1
ATOM 2153 N N . GLU A 1 257 ? -11.789 6.459 15.948 1.00 87.88 257 GLU A N 1
ATOM 2154 C CA . GLU A 1 257 ? -11.818 5.445 14.886 1.00 87.88 257 GLU A CA 1
ATOM 2155 C C . GLU A 1 257 ? -11.138 4.126 15.282 1.00 87.88 257 GLU A C 1
ATOM 2157 O O . GLU A 1 257 ? -11.642 3.048 14.956 1.00 87.88 257 GLU A O 1
ATOM 2162 N N . ILE A 1 258 ? -10.038 4.174 16.045 1.00 85.56 258 ILE A N 1
ATOM 2163 C CA . ILE A 1 258 ? -9.417 2.971 16.633 1.00 85.56 258 ILE A CA 1
ATOM 2164 C C . ILE A 1 258 ? -10.432 2.229 17.506 1.00 85.56 258 ILE A C 1
ATOM 2166 O O . ILE A 1 258 ? -10.499 1.004 17.491 1.00 85.56 258 ILE A O 1
ATOM 2170 N N . LEU A 1 259 ? -11.267 2.956 18.233 1.00 79.56 259 LEU A N 1
ATOM 2171 C CA . LEU A 1 259 ? -12.276 2.362 19.101 1.00 79.56 259 LEU A CA 1
ATOM 2172 C C . LEU A 1 259 ? -13.409 1.724 18.313 1.00 79.56 259 LEU A C 1
ATOM 2174 O O . LEU A 1 259 ? -13.834 0.617 18.629 1.00 79.56 259 LEU A O 1
ATOM 2178 N N . HIS A 1 260 ? -13.876 2.381 17.253 1.00 84.00 260 HIS A N 1
ATOM 2179 C CA . HIS A 1 260 ? -14.842 1.781 16.339 1.00 84.00 260 HIS A CA 1
ATOM 2180 C C . HIS A 1 260 ? -14.315 0.503 15.684 1.00 84.00 260 HIS A C 1
ATOM 2182 O O . HIS A 1 260 ? -15.098 -0.413 15.426 1.00 84.00 260 HIS A O 1
ATOM 2188 N N . LEU A 1 261 ? -13.011 0.438 15.418 1.00 84.06 261 LEU A N 1
ATOM 2189 C CA . LEU A 1 261 ? -12.342 -0.763 14.940 1.00 84.06 261 LEU A CA 1
ATOM 2190 C C . LEU A 1 261 ? -12.322 -1.866 16.007 1.00 84.06 261 LEU A C 1
ATOM 2192 O O . LEU A 1 261 ? -12.687 -2.999 15.702 1.00 84.06 261 LEU A O 1
ATOM 2196 N N . VAL A 1 262 ? -11.918 -1.535 17.238 1.00 77.44 262 VAL A N 1
ATOM 2197 C CA . VAL A 1 262 ? -11.895 -2.466 18.378 1.00 77.44 262 VAL A CA 1
ATOM 2198 C C . VAL A 1 262 ? -13.294 -3.031 18.631 1.00 77.44 262 VAL A C 1
ATOM 2200 O O . VAL A 1 262 ? -13.459 -4.242 18.655 1.00 77.44 262 VAL A O 1
ATOM 2203 N N . ASN A 1 263 ? -14.324 -2.186 18.674 1.00 77.75 263 ASN A N 1
ATOM 2204 C CA . ASN A 1 263 ? -15.701 -2.636 18.893 1.00 77.75 263 ASN A CA 1
ATOM 2205 C C . ASN A 1 263 ? -16.241 -3.501 17.741 1.00 77.75 263 ASN A C 1
ATOM 2207 O O . ASN A 1 263 ? -17.039 -4.401 17.967 1.00 77.75 263 ASN A O 1
ATOM 2211 N N . ALA A 1 264 ? -15.815 -3.261 16.496 1.00 76.62 264 ALA A N 1
ATOM 2212 C CA . ALA A 1 264 ? -16.180 -4.128 15.370 1.00 76.62 264 ALA A CA 1
ATOM 2213 C C . ALA A 1 264 ? -15.497 -5.506 15.430 1.00 76.62 264 ALA A C 1
ATOM 2215 O O . ALA A 1 264 ? -15.903 -6.425 14.719 1.00 76.62 264 ALA A O 1
ATOM 2216 N N . TYR A 1 265 ? -14.444 -5.638 16.236 1.00 71.44 265 TYR A N 1
ATOM 2217 C CA . TYR A 1 265 ? -13.740 -6.890 16.470 1.00 71.44 265 TYR A CA 1
ATOM 2218 C C . TYR A 1 265 ? -14.338 -7.710 17.627 1.00 71.44 265 TYR A C 1
ATOM 2220 O O . TYR A 1 265 ? -14.148 -8.926 17.658 1.00 71.44 265 TYR A O 1
ATOM 2228 N N . ASP A 1 266 ? -15.096 -7.079 18.529 1.00 60.19 266 ASP A N 1
ATOM 2229 C CA . ASP A 1 266 ? -15.661 -7.691 19.745 1.00 60.19 266 ASP A CA 1
ATOM 2230 C C . ASP A 1 266 ? -16.608 -8.870 19.493 1.00 60.19 266 ASP A C 1
ATOM 2232 O O . ASP A 1 266 ? -16.727 -9.745 20.347 1.00 60.19 266 ASP A O 1
ATOM 2236 N N . ASP A 1 267 ? -17.191 -8.984 18.295 1.00 56.28 267 ASP A N 1
ATOM 2237 C CA . ASP A 1 267 ? -17.963 -10.166 17.881 1.00 56.28 267 ASP A CA 1
ATOM 2238 C C . ASP A 1 267 ? -17.114 -11.457 17.829 1.00 56.28 267 ASP A C 1
ATOM 2240 O O . ASP A 1 267 ? -17.633 -12.538 17.530 1.00 56.28 267 ASP A O 1
ATOM 2244 N N . LEU A 1 268 ? -15.797 -11.361 18.068 1.00 53.03 268 LEU A N 1
ATOM 2245 C CA . LEU A 1 268 ? -14.868 -12.475 17.993 1.00 53.03 268 LEU A CA 1
ATOM 2246 C C . LEU A 1 268 ? -14.248 -12.883 19.344 1.00 53.03 268 LEU A C 1
ATOM 2248 O O . LEU A 1 268 ? -14.311 -14.082 19.572 1.00 53.03 268 LEU A O 1
ATOM 2252 N N . PHE A 1 269 ? -13.680 -12.042 20.237 1.00 50.44 269 PHE A N 1
ATOM 2253 C CA . PHE A 1 269 ? -13.011 -12.527 21.485 1.00 50.44 269 PHE A CA 1
ATOM 2254 C C . PHE A 1 269 ? -12.659 -11.470 22.578 1.00 50.44 269 PHE A C 1
ATOM 2256 O O . PHE A 1 269 ? -12.679 -10.276 22.320 1.00 50.44 269 PHE A O 1
ATOM 2263 N N . GLU A 1 270 ? -12.264 -11.988 23.763 1.00 57.28 270 GLU A N 1
ATOM 2264 C CA . GLU A 1 270 ? -11.959 -11.390 25.091 1.00 57.28 270 GLU A CA 1
ATOM 2265 C C . GLU A 1 270 ? -11.206 -10.042 25.208 1.00 57.28 270 GLU A C 1
ATOM 2267 O O . GLU A 1 270 ? -10.208 -9.760 24.540 1.00 57.28 270 GLU A O 1
ATOM 2272 N N . ASP A 1 271 ? -11.641 -9.286 26.223 1.00 59.72 271 ASP A N 1
ATOM 2273 C CA . ASP A 1 271 ? -11.191 -7.959 26.646 1.00 59.72 271 ASP A CA 1
ATOM 2274 C C . ASP A 1 271 ? -9.764 -7.929 27.229 1.00 59.72 271 ASP A C 1
ATOM 2276 O O . ASP A 1 271 ? -9.526 -8.182 28.413 1.00 59.72 271 ASP A O 1
ATOM 2280 N N . THR A 1 272 ? -8.782 -7.529 26.420 1.00 64.31 272 THR A N 1
ATOM 2281 C CA . THR A 1 272 ? -7.452 -7.178 26.950 1.00 64.31 272 THR A CA 1
ATOM 2282 C C . THR A 1 272 ? -7.507 -5.887 27.785 1.00 64.31 272 THR A C 1
ATOM 2284 O O . THR A 1 272 ? -8.297 -4.986 27.507 1.00 64.31 272 THR A O 1
ATOM 2287 N N . ARG A 1 273 ? -6.633 -5.744 28.795 1.00 67.19 273 ARG A N 1
ATOM 2288 C CA . ARG A 1 273 ? -6.633 -4.590 29.724 1.00 67.19 273 ARG A CA 1
ATOM 2289 C C . ARG A 1 273 ? -6.653 -3.221 29.029 1.00 67.19 273 ARG A C 1
ATOM 2291 O O . ARG A 1 273 ? -7.400 -2.349 29.452 1.00 67.19 273 ARG A O 1
ATOM 2298 N N . TRP A 1 274 ? -5.874 -3.035 27.965 1.00 70.88 274 TRP A N 1
ATOM 2299 C CA . TRP A 1 274 ? -5.831 -1.747 27.264 1.00 70.88 274 TRP A CA 1
ATOM 2300 C C . TRP A 1 274 ? -7.078 -1.511 26.394 1.00 70.88 274 TRP A C 1
ATOM 2302 O O . TRP A 1 274 ? -7.476 -0.368 26.225 1.00 70.88 274 TRP A O 1
ATOM 2312 N N . VAL A 1 275 ? -7.735 -2.567 25.888 1.00 71.38 275 VAL A N 1
ATOM 2313 C CA . VAL A 1 275 ? -9.048 -2.458 25.222 1.00 71.38 275 VAL A CA 1
ATOM 2314 C C . VAL A 1 275 ? -10.100 -1.975 26.222 1.00 71.38 275 VAL A C 1
ATOM 2316 O O . VAL A 1 275 ? -10.872 -1.069 25.915 1.00 71.38 275 VAL A O 1
ATOM 2319 N N . ILE A 1 276 ? -10.080 -2.509 27.449 1.00 72.81 276 ILE A N 1
ATOM 2320 C CA . ILE A 1 276 ? -10.943 -2.046 28.547 1.00 72.81 276 ILE A CA 1
ATOM 2321 C C . ILE A 1 276 ? -10.659 -0.575 28.876 1.00 72.81 276 ILE A C 1
ATOM 2323 O O . ILE A 1 276 ? -11.595 0.211 29.010 1.00 72.81 276 ILE A O 1
ATOM 2327 N N . GLU A 1 277 ? -9.387 -0.196 29.020 1.00 69.50 277 GLU A N 1
ATOM 2328 C CA . GLU A 1 277 ? -8.974 1.191 29.283 1.00 69.50 277 GLU A CA 1
ATOM 2329 C C . GLU A 1 277 ? -9.433 2.126 28.155 1.00 69.50 277 GLU A C 1
ATOM 2331 O O . GLU A 1 277 ? -10.046 3.157 28.431 1.00 69.50 277 GLU A O 1
ATOM 2336 N N . ALA A 1 278 ? -9.269 1.714 26.897 1.00 69.06 278 ALA A N 1
ATOM 2337 C CA . ALA A 1 278 ? -9.697 2.491 25.745 1.00 69.06 278 ALA A CA 1
ATOM 2338 C C . ALA A 1 278 ? -11.222 2.695 25.718 1.00 69.06 278 ALA A C 1
ATOM 2340 O O . ALA A 1 278 ? -11.699 3.817 25.546 1.00 69.06 278 ALA A O 1
ATOM 2341 N N . ARG A 1 279 ? -12.013 1.644 25.979 1.00 72.94 279 ARG A N 1
ATOM 2342 C CA . ARG A 1 279 ? -13.479 1.760 26.091 1.00 72.94 279 ARG A CA 1
ATOM 2343 C C . ARG A 1 279 ? -13.914 2.628 27.276 1.00 72.94 279 ARG A C 1
ATOM 2345 O O . ARG A 1 279 ? -14.881 3.378 27.153 1.00 72.94 279 ARG A O 1
ATOM 2352 N N . LYS A 1 280 ? -13.215 2.556 28.416 1.00 71.31 280 LYS A N 1
ATOM 2353 C CA . LYS A 1 280 ? -13.480 3.433 29.569 1.00 71.31 280 LYS A CA 1
ATOM 2354 C C . LYS A 1 280 ? -13.252 4.896 29.202 1.00 71.31 280 LYS A C 1
ATOM 2356 O O . LYS A 1 280 ? -14.123 5.714 29.477 1.00 71.31 280 LYS A O 1
ATOM 2361 N N . GLU A 1 281 ? -12.144 5.220 28.541 1.00 65.81 281 GLU A N 1
ATOM 2362 C CA . GLU A 1 281 ? -11.870 6.584 28.071 1.00 65.81 281 GLU A CA 1
ATOM 2363 C C . GLU A 1 281 ? -12.960 7.118 27.127 1.00 65.81 281 GLU A C 1
ATOM 2365 O O . GLU A 1 281 ? -13.310 8.291 27.239 1.00 65.81 281 GLU A O 1
ATOM 2370 N N . ILE A 1 282 ? -13.571 6.284 26.270 1.00 61.06 282 ILE A N 1
ATOM 2371 C CA . ILE A 1 282 ? -14.766 6.673 25.486 1.00 61.06 282 ILE A CA 1
ATOM 2372 C C . ILE A 1 282 ? -15.926 7.024 26.389 1.00 61.06 282 ILE A C 1
ATOM 2374 O O . ILE A 1 282 ? -16.561 8.053 26.192 1.00 61.06 282 ILE A O 1
ATOM 2378 N N . TYR A 1 283 ? -16.254 6.134 27.327 1.00 62.41 283 TYR A N 1
ATOM 2379 C CA . TYR A 1 283 ? -17.399 6.317 28.207 1.00 62.41 283 TYR A CA 1
ATOM 2380 C C . TYR A 1 283 ? -17.261 7.639 28.964 1.00 62.41 283 TYR A C 1
ATOM 2382 O O . TYR A 1 283 ? -18.189 8.444 28.968 1.00 62.41 283 TYR A O 1
ATOM 2390 N N . PHE A 1 284 ? -16.063 7.921 29.482 1.00 60.88 284 PHE A N 1
ATOM 2391 C CA . PHE A 1 284 ? -15.756 9.202 30.108 1.00 60.88 284 PHE A CA 1
ATOM 2392 C C . PHE A 1 284 ? -15.791 10.372 29.108 1.00 60.88 284 PHE A C 1
ATOM 2394 O O . PHE A 1 284 ? -16.424 11.386 29.382 1.00 60.88 284 PHE A O 1
ATOM 2401 N N . SER A 1 285 ? -15.203 10.243 27.919 1.00 56.81 285 SER A N 1
ATOM 2402 C CA . SER A 1 285 ? -15.194 11.315 26.908 1.00 56.81 285 SER A CA 1
ATOM 2403 C C . SER A 1 285 ? -16.581 11.620 26.331 1.00 56.81 285 SER A C 1
ATOM 2405 O O . SER A 1 285 ? -16.853 12.758 25.973 1.00 56.81 285 SER A O 1
ATOM 2407 N N . ASN A 1 286 ? -17.478 10.641 26.244 1.00 53.72 286 ASN A N 1
ATOM 2408 C CA . ASN A 1 286 ? -18.838 10.822 25.735 1.00 53.72 286 ASN A CA 1
ATOM 2409 C C . ASN A 1 286 ? -19.799 11.331 26.814 1.00 53.72 286 ASN A C 1
ATOM 2411 O O . ASN A 1 286 ? -20.720 12.076 26.493 1.00 53.72 286 ASN A O 1
ATOM 2415 N N . LEU A 1 287 ? -19.586 10.960 28.081 1.00 54.16 287 LEU A N 1
ATOM 2416 C CA . LEU A 1 287 ? -20.380 11.474 29.201 1.00 54.16 287 LEU A CA 1
ATOM 2417 C C . LEU A 1 287 ? -19.959 12.873 29.648 1.00 54.16 287 LEU A C 1
ATOM 2419 O O . LEU A 1 287 ? -20.813 13.663 30.032 1.00 54.16 287 LEU A O 1
ATOM 2423 N N . PHE A 1 288 ? -18.661 13.178 29.601 1.00 52.03 288 PHE A N 1
ATOM 2424 C CA . PHE A 1 288 ? -18.100 14.417 30.151 1.00 52.03 288 PHE A CA 1
ATOM 2425 C C . PHE A 1 288 ? -17.495 15.347 29.083 1.00 52.03 288 PHE A C 1
ATOM 2427 O O . PHE A 1 288 ? -17.185 16.498 29.366 1.00 52.03 288 PHE A O 1
ATOM 2434 N N . GLY A 1 289 ? -17.342 14.897 27.834 1.00 44.97 289 GLY A N 1
ATOM 2435 C CA . GLY A 1 289 ? -16.741 15.688 26.748 1.00 44.97 289 GLY A CA 1
ATOM 2436 C C . GLY A 1 289 ? -17.704 16.591 25.974 1.00 44.97 289 GLY A C 1
ATOM 2437 O O . GLY A 1 289 ? -17.276 17.198 24.995 1.00 44.97 289 GLY A O 1
ATOM 2438 N N . TYR A 1 290 ? -18.968 16.698 26.402 1.00 40.78 290 TYR A N 1
ATOM 2439 C CA . TYR A 1 290 ? -19.874 17.795 26.019 1.00 40.78 290 TYR A CA 1
ATOM 2440 C C . TYR A 1 290 ? -19.814 18.983 26.993 1.00 40.78 290 TYR A C 1
ATOM 2442 O O . TYR A 1 290 ? -20.512 19.971 26.790 1.00 40.78 290 TYR A O 1
ATOM 2450 N N . SER A 1 291 ? -18.984 18.912 28.039 1.00 34.56 291 SER A N 1
ATOM 2451 C CA . SER A 1 291 ? -18.856 19.969 29.043 1.00 34.56 291 SER A CA 1
ATOM 2452 C C . SER A 1 291 ? -17.416 20.442 29.202 1.00 34.56 291 SER A C 1
ATOM 2454 O O . SER A 1 291 ? -16.899 20.449 30.313 1.00 34.56 291 SER A O 1
ATOM 2456 N N . ILE A 1 292 ? -16.754 20.828 28.113 1.00 33.56 292 ILE A N 1
ATOM 2457 C CA . ILE A 1 292 ? -15.621 21.757 28.193 1.00 33.56 292 ILE A CA 1
ATOM 2458 C C . ILE A 1 292 ? -15.761 22.720 27.009 1.00 33.56 292 ILE A C 1
ATOM 2460 O O . ILE A 1 292 ? -15.659 22.294 25.858 1.00 33.56 292 ILE A O 1
ATOM 2464 N N . ASN A 1 293 ? -16.110 23.967 27.343 1.00 32.62 293 ASN A N 1
ATOM 2465 C CA . ASN A 1 293 ? -16.176 25.132 26.455 1.00 32.62 293 ASN A CA 1
ATOM 2466 C C . ASN A 1 293 ? -14.841 25.399 25.760 1.00 32.62 293 ASN A C 1
ATOM 2468 O O . ASN A 1 293 ? -13.803 25.219 26.437 1.00 32.62 293 ASN A O 1
#